Protein AF-I0R6U2-F1 (afdb_monomer_lite)

Radius of gyration: 49.06 Å; chains: 1; bounding box: 77×40×143 Å

Organism: NCBI:txid1095750

Foldseek 3Di:
DDPVVVVVVVVVVVVVVVLVVVLCVVVPLVPDDDDDDVVSVVVSVVVSVVQVVLLVLLVVVCVVVVDDDPCSHSVSLVVLVVQQDWDQDPVRFTDRPDARDPNVVSVVDHPVVSNVVSVVVSVVVVVVVVVVVVVVVVVVVVVVVVVVVVVVVVVVVVVVVVVVVVVVVVVVVVVVVVVVVVVVVVVVVDPDDPVVVVVVVVVVVVVPD

pLDDT: mean 81.97, std 9.24, range [42.28, 96.38]

Secondary structure (DSSP, 8-state):
--HHHHHHHHHHHHHHHHHHHHHHHHTTGGG---SSHHHHHHHHHHHHHHHHHHHHHHHHHHHHHTS--TT-SHHHHHHHHHTT-EEE-TTS-EEESS---HHHHTTT--HHHHHHHHHHHHHHHHHHHHHHHHHHHHHHHHHHHHHHHHHHHHHHHHHHHHHHHHHHHHHHHHHHHHHHHHHHHHHHH--S-HHHHHHHHHHHTTT--

Sequence (209 aa):
MTANEALNLYKSRDASEKLFRGDKSYLGDKNLRIYGDSAADSKIFIALIIWNQIYSYLKDEMRKLDKRTNFMTVQAALKELEKIEMVRLTDNKYRLDHAVTTTLKAFGIDASIIKHYAEEISIKLEEAKEMVRTRKNEFSDTIEQQIEKAQIKVVKSKAAYESSVSSLQVLLDKRDAVRKDEFWKEILKSEKTYEEILRYIKVDNLTEE

Structure (mmCIF, N/CA/C/O backbone):
data_AF-I0R6U2-F1
#
_entry.id   AF-I0R6U2-F1
#
loop_
_atom_site.group_PDB
_atom_site.id
_atom_site.type_symbol
_atom_site.label_atom_id
_atom_site.label_alt_id
_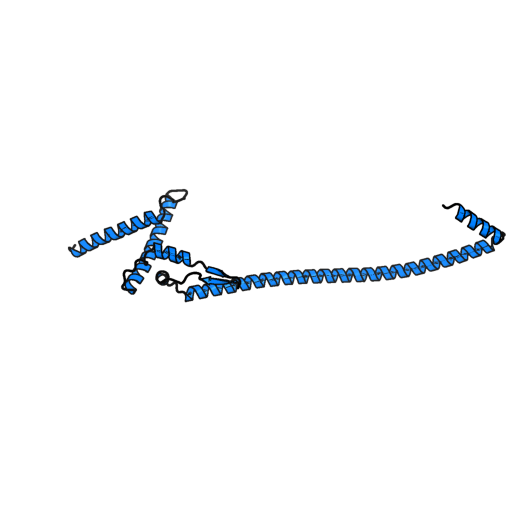atom_site.label_comp_id
_atom_site.label_asym_id
_atom_site.label_entity_id
_atom_site.label_seq_id
_atom_site.pdbx_PDB_ins_code
_atom_site.Cartn_x
_atom_site.Cartn_y
_atom_site.Cartn_z
_atom_site.occupancy
_atom_site.B_iso_or_equiv
_atom_site.auth_seq_id
_atom_site.auth_comp_id
_atom_site.auth_asym_id
_atom_site.auth_atom_id
_atom_site.pdbx_PDB_model_num
ATOM 1 N N . MET A 1 1 ? -32.815 -15.529 46.492 1.00 68.38 1 MET A N 1
ATOM 2 C CA . MET A 1 1 ? -32.394 -14.249 45.897 1.00 68.38 1 MET A CA 1
ATOM 3 C C . MET A 1 1 ? -32.270 -13.226 47.014 1.00 68.38 1 MET A C 1
ATOM 5 O O . MET A 1 1 ? -33.280 -12.870 47.613 1.00 68.38 1 MET A O 1
ATOM 9 N N . THR A 1 2 ? -31.050 -12.841 47.376 1.00 91.50 2 THR A N 1
ATOM 10 C CA . THR A 1 2 ? -30.798 -11.798 48.389 1.00 91.50 2 THR A CA 1
ATOM 11 C C . THR A 1 2 ? -31.037 -10.398 47.811 1.00 91.50 2 THR A C 1
ATOM 13 O O . THR A 1 2 ? -30.998 -10.197 46.597 1.00 91.50 2 THR A O 1
ATOM 16 N N . ALA A 1 3 ? -31.267 -9.396 48.667 1.00 90.94 3 ALA A N 1
ATOM 17 C CA . ALA A 1 3 ? -31.494 -8.012 48.230 1.00 90.94 3 ALA A CA 1
ATOM 18 C C . ALA A 1 3 ? -30.334 -7.459 47.372 1.00 90.94 3 ALA A C 1
ATOM 20 O O . ALA A 1 3 ? -30.560 -6.752 46.391 1.00 90.94 3 ALA A O 1
ATOM 21 N N . ASN A 1 4 ? -29.094 -7.849 47.689 1.00 89.06 4 ASN A N 1
ATOM 22 C CA . ASN A 1 4 ? -27.912 -7.496 46.899 1.00 89.06 4 ASN A CA 1
ATOM 23 C C . ASN A 1 4 ? -27.897 -8.171 45.520 1.00 89.06 4 ASN A C 1
ATOM 25 O O . ASN A 1 4 ? -27.544 -7.530 44.531 1.00 89.06 4 ASN A O 1
ATOM 29 N N . GLU A 1 5 ? -28.310 -9.438 45.428 1.00 89.50 5 GLU A N 1
ATOM 30 C CA . GLU A 1 5 ? -28.447 -10.137 44.144 1.00 89.50 5 GLU A CA 1
ATOM 31 C C . GLU A 1 5 ? -29.502 -9.465 43.265 1.00 89.50 5 GLU A C 1
ATOM 33 O O . GLU A 1 5 ? -29.245 -9.224 42.087 1.00 89.50 5 GLU A O 1
ATOM 38 N N . ALA A 1 6 ? -30.647 -9.081 43.838 1.00 90.44 6 ALA A N 1
ATOM 39 C CA . ALA A 1 6 ? -31.694 -8.364 43.115 1.00 90.44 6 ALA A CA 1
ATOM 40 C C . ALA A 1 6 ? -31.236 -6.996 42.602 1.00 90.44 6 ALA A C 1
ATOM 42 O O . ALA A 1 6 ? -31.482 -6.651 41.443 1.00 90.44 6 ALA A O 1
ATOM 43 N N . LEU A 1 7 ? -30.504 -6.248 43.427 1.00 88.19 7 LEU A N 1
ATOM 44 C CA . LEU A 1 7 ? -29.931 -4.965 43.033 1.00 88.19 7 LEU A CA 1
ATOM 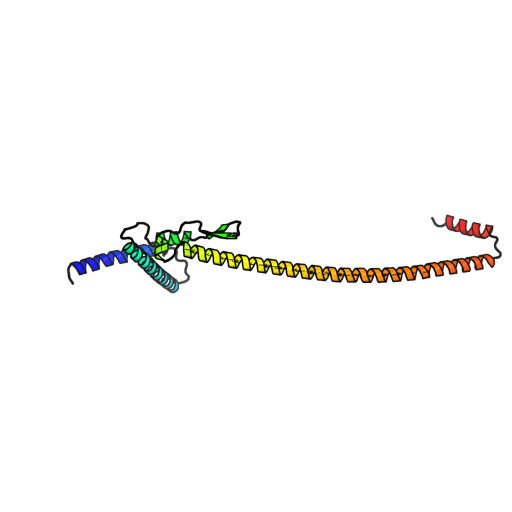45 C C . LEU A 1 7 ? -28.912 -5.119 41.893 1.00 88.19 7 LEU A C 1
ATOM 47 O O . LEU A 1 7 ? -28.903 -4.314 40.961 1.00 88.19 7 LEU A O 1
ATOM 51 N N . ASN A 1 8 ? -28.063 -6.147 41.946 1.00 87.00 8 ASN A N 1
ATOM 52 C CA . ASN A 1 8 ? -27.072 -6.410 40.902 1.00 87.00 8 ASN A CA 1
ATOM 53 C C . ASN A 1 8 ? -27.726 -6.825 39.578 1.00 87.00 8 ASN A C 1
ATOM 55 O O . ASN A 1 8 ? -27.305 -6.345 38.526 1.00 87.00 8 ASN A O 1
ATOM 59 N N . LEU A 1 9 ? -28.782 -7.641 39.629 1.00 85.75 9 LEU A N 1
ATOM 60 C CA . LEU A 1 9 ? -29.571 -8.035 38.456 1.00 85.75 9 LEU A CA 1
ATOM 61 C C . LEU A 1 9 ? -30.283 -6.833 37.816 1.00 85.75 9 LEU A C 1
ATOM 63 O O . LEU A 1 9 ? -30.346 -6.704 36.596 1.00 85.75 9 LEU A O 1
ATOM 67 N N . TYR A 1 10 ? -30.771 -5.902 38.635 1.00 86.12 10 TYR A N 1
ATOM 68 C CA . TYR A 1 10 ? -31.376 -4.674 38.127 1.00 86.12 10 TYR A CA 1
ATOM 69 C C . TYR A 1 10 ? -30.339 -3.742 37.478 1.00 86.12 10 TYR A C 1
ATOM 71 O O . TYR A 1 10 ? -30.571 -3.194 36.399 1.00 86.12 10 TYR A O 1
ATOM 79 N N . LYS A 1 11 ? -29.159 -3.598 38.097 1.00 84.31 11 LYS A N 1
ATOM 80 C CA . LYS A 1 11 ? -28.047 -2.803 37.548 1.00 84.31 11 LYS A CA 1
ATOM 81 C C . LYS A 1 11 ? -27.485 -3.392 36.252 1.00 84.31 11 LYS A C 1
ATOM 83 O O . LYS A 1 11 ? -27.091 -2.631 35.370 1.00 84.31 11 LYS A O 1
ATOM 88 N N . SER A 1 12 ? -27.442 -4.718 36.115 1.00 81.75 12 SER A N 1
ATOM 89 C CA . SER A 1 12 ? -26.963 -5.360 34.886 1.00 81.75 12 SER A CA 1
ATOM 90 C C . SER A 1 12 ? -27.916 -5.140 33.707 1.00 81.75 12 SER A C 1
ATOM 92 O O . SER A 1 12 ? -27.440 -4.957 32.587 1.00 81.75 12 SER A O 1
ATOM 94 N N . ARG A 1 13 ? -29.233 -5.059 33.953 1.00 86.06 13 ARG A N 1
ATOM 95 C CA . ARG A 1 13 ? -30.230 -4.709 32.927 1.00 86.06 13 ARG A CA 1
ATOM 96 C C . ARG A 1 13 ? -30.012 -3.309 32.347 1.00 86.06 13 ARG A C 1
ATOM 98 O O . ARG A 1 13 ? -30.048 -3.132 31.137 1.00 86.06 13 ARG A O 1
ATOM 105 N N . ASP A 1 14 ? -29.770 -2.314 33.197 1.00 81.25 14 ASP A N 1
ATOM 106 C CA . ASP A 1 14 ? -29.483 -0.944 32.740 1.00 81.25 14 ASP A CA 1
ATOM 107 C C . ASP A 1 14 ? -28.189 -0.884 31.906 1.00 81.25 14 ASP A C 1
ATOM 109 O O . ASP A 1 14 ? -28.112 -0.178 30.900 1.00 81.25 14 ASP A O 1
ATOM 113 N N . ALA A 1 15 ? -27.178 -1.678 32.275 1.00 76.31 15 ALA A N 1
ATOM 114 C CA . ALA A 1 15 ? -25.935 -1.769 31.516 1.00 76.31 15 ALA A CA 1
ATOM 115 C C . ALA A 1 15 ? -26.138 -2.379 30.117 1.00 76.31 15 ALA A C 1
ATOM 117 O O . ALA A 1 15 ? -25.585 -1.850 29.150 1.00 76.31 15 ALA A O 1
ATOM 118 N N . SER A 1 16 ? -26.934 -3.448 29.992 1.00 76.62 16 SER A N 1
ATOM 119 C CA . SER A 1 16 ? -27.236 -4.042 28.685 1.00 76.62 16 SER A CA 1
ATOM 120 C C . SER A 1 16 ? -28.090 -3.110 27.825 1.00 76.62 16 SER A C 1
ATOM 122 O O . SER A 1 16 ? -27.789 -2.929 26.648 1.00 76.62 16 SER A O 1
ATOM 124 N N . GLU A 1 17 ? -29.089 -2.433 28.397 1.00 81.06 17 GLU A N 1
ATOM 125 C CA . GLU A 1 17 ? -29.922 -1.482 27.652 1.00 81.06 17 GLU A CA 1
ATOM 126 C C . GLU A 1 17 ? -29.106 -0.294 27.113 1.00 81.06 17 GLU A C 1
ATOM 128 O O . GLU A 1 17 ? -29.281 0.117 25.962 1.00 81.06 17 GLU A O 1
ATOM 133 N N . LYS A 1 18 ? -28.167 0.233 27.910 1.00 77.75 18 LYS A N 1
ATOM 134 C CA . LYS A 1 18 ? -27.232 1.279 27.465 1.00 77.75 18 LYS A CA 1
ATOM 135 C C . LYS A 1 18 ? -26.329 0.806 26.330 1.00 77.75 18 LYS A C 1
ATOM 137 O O . LYS A 1 18 ? -26.085 1.583 25.408 1.00 77.75 18 LYS A O 1
ATOM 142 N N . LEU A 1 19 ? -25.870 -0.445 26.382 1.00 74.31 19 LEU A N 1
ATOM 143 C CA . LEU A 1 19 ? -25.058 -1.051 25.329 1.00 74.31 19 LEU A CA 1
ATOM 144 C C . LEU A 1 19 ? -25.851 -1.149 24.018 1.00 74.31 19 LEU A C 1
ATOM 146 O O . LEU A 1 19 ? -25.451 -0.544 23.029 1.00 74.31 19 LEU A O 1
ATOM 150 N N . PHE A 1 20 ? -27.044 -1.753 24.041 1.00 75.88 20 PHE A N 1
ATOM 151 C CA . PHE A 1 20 ? -27.898 -1.876 22.851 1.00 75.88 20 PHE A CA 1
ATOM 152 C C . PHE A 1 20 ? -28.355 -0.526 22.283 1.00 75.88 20 PHE A C 1
ATOM 154 O O . PHE A 1 20 ? -28.486 -0.364 21.068 1.00 75.88 20 PHE A O 1
ATOM 161 N N . ARG A 1 21 ? -28.613 0.467 23.143 1.00 77.31 21 ARG A N 1
ATOM 162 C CA . ARG A 1 21 ? -28.946 1.832 22.705 1.00 77.31 21 ARG A CA 1
ATOM 163 C C . ARG A 1 21 ? -27.767 2.495 21.994 1.00 77.31 21 ARG A C 1
ATOM 165 O O . ARG A 1 21 ? -27.972 3.196 20.999 1.00 77.31 21 ARG A O 1
ATOM 172 N N . GLY A 1 22 ? -26.558 2.273 22.509 1.00 72.31 22 GLY A N 1
ATOM 173 C CA . GLY A 1 22 ? -25.324 2.676 21.854 1.00 72.31 22 GLY A CA 1
ATOM 174 C C . GLY A 1 22 ? -25.221 2.033 20.478 1.00 72.31 22 GLY A C 1
ATOM 175 O O . GLY A 1 22 ? -25.179 2.752 19.484 1.00 72.31 22 GLY A O 1
ATOM 176 N N . ASP A 1 23 ? -25.286 0.707 20.414 1.00 72.38 23 ASP A N 1
ATOM 177 C CA . ASP A 1 23 ? -25.099 -0.053 19.175 1.00 72.38 23 ASP A CA 1
ATOM 178 C C . ASP A 1 23 ? -26.060 0.393 18.071 1.00 72.38 23 ASP A C 1
ATOM 180 O O . ASP A 1 23 ? -25.613 0.694 16.969 1.00 72.38 23 ASP A O 1
ATOM 184 N N . LYS A 1 24 ? -27.352 0.580 18.373 1.00 74.06 24 LYS A N 1
ATOM 185 C CA . LYS A 1 24 ? -28.332 1.104 17.398 1.00 74.06 24 LYS A CA 1
ATOM 186 C C . LYS A 1 24 ? -27.948 2.468 16.823 1.00 74.06 24 LYS A C 1
ATOM 188 O O . LYS A 1 24 ? -28.189 2.744 15.648 1.00 74.06 24 LYS A O 1
ATOM 193 N N . SER A 1 25 ? -27.380 3.334 17.658 1.00 72.31 25 SER A N 1
ATOM 194 C CA . SER A 1 25 ? -26.974 4.679 17.248 1.00 72.31 25 SER A CA 1
ATOM 195 C C . SER A 1 25 ? -25.667 4.652 16.448 1.00 72.31 25 SER A C 1
ATOM 197 O O . SER A 1 25 ? -25.545 5.395 15.477 1.00 72.31 25 SER A O 1
ATOM 199 N N . TYR A 1 26 ? -24.711 3.794 16.823 1.00 69.44 26 TYR A N 1
ATOM 200 C CA . TYR A 1 26 ? -23.374 3.754 16.217 1.00 69.44 26 TYR A CA 1
ATOM 201 C C . TYR A 1 26 ? -23.273 2.875 14.974 1.00 69.44 26 TYR A C 1
ATOM 203 O O . TYR A 1 26 ? -22.533 3.236 14.064 1.00 69.44 26 TYR A O 1
ATOM 211 N N . LEU A 1 27 ? -24.035 1.778 14.878 1.00 69.50 27 LEU A N 1
ATOM 212 C CA . LEU A 1 27 ? -24.090 0.974 13.650 1.00 69.50 27 LEU A CA 1
ATOM 213 C C . LEU A 1 27 ? -24.675 1.749 12.466 1.00 69.50 27 LEU A C 1
ATOM 215 O O . LEU A 1 27 ? -24.540 1.313 11.325 1.00 69.50 27 LEU A O 1
ATOM 219 N N . GLY A 1 28 ? -25.363 2.864 12.733 1.00 69.19 28 GLY A N 1
ATOM 220 C CA . GLY A 1 28 ? -26.126 3.565 11.715 1.00 69.19 28 GLY A CA 1
ATOM 221 C C . GLY A 1 28 ? -27.200 2.649 11.143 1.00 69.19 28 GLY A C 1
ATOM 222 O O . GLY A 1 28 ? -27.327 2.558 9.929 1.00 69.19 28 GLY A O 1
ATOM 223 N N . ASP A 1 29 ? -27.960 1.976 12.011 1.00 66.75 29 ASP A N 1
ATOM 224 C CA . ASP A 1 29 ? -28.997 1.001 11.638 1.00 66.75 29 ASP A CA 1
ATOM 225 C C . ASP A 1 29 ? -29.999 1.593 10.621 1.00 66.75 29 ASP A C 1
ATOM 227 O O . ASP A 1 29 ? -30.415 0.959 9.659 1.00 66.75 29 ASP A O 1
ATOM 231 N N . LYS A 1 30 ? -30.272 2.900 10.744 1.00 67.44 30 LYS A N 1
ATOM 232 C CA . LYS A 1 30 ? -31.109 3.678 9.810 1.00 67.44 30 LYS A CA 1
ATOM 233 C C . LYS A 1 30 ? -30.499 3.886 8.414 1.00 67.44 30 LYS A C 1
ATOM 235 O O . LYS A 1 30 ? -31.220 4.222 7.484 1.00 67.44 30 LYS A O 1
ATOM 240 N N . ASN A 1 31 ? -29.187 3.720 8.277 1.00 67.88 31 ASN A N 1
ATOM 241 C CA . ASN A 1 31 ? -28.404 3.922 7.055 1.00 67.88 31 ASN A CA 1
ATOM 242 C C . ASN A 1 31 ? -27.828 2.598 6.515 1.00 67.88 31 ASN A C 1
ATOM 244 O O . ASN A 1 31 ? -26.898 2.609 5.702 1.00 67.88 31 ASN A O 1
ATOM 248 N N . LEU A 1 32 ? -28.350 1.454 6.968 1.00 73.06 32 LEU A N 1
ATOM 249 C CA . LEU A 1 32 ? -27.875 0.135 6.574 1.00 73.06 32 LEU A CA 1
ATOM 250 C C . LEU A 1 32 ? -28.209 -0.140 5.097 1.00 73.06 32 LEU A C 1
ATOM 252 O O . LEU A 1 32 ? -29.347 -0.410 4.729 1.00 73.06 32 LEU A O 1
ATOM 256 N N . ARG A 1 33 ? -27.206 -0.054 4.219 1.00 77.94 33 ARG A N 1
ATOM 257 C CA . ARG A 1 33 ? -27.361 -0.333 2.780 1.00 77.94 33 ARG A CA 1
ATOM 258 C C . ARG A 1 33 ? -27.063 -1.797 2.486 1.00 77.94 33 ARG A C 1
ATOM 260 O O . ARG A 1 33 ? -25.911 -2.144 2.232 1.00 77.94 33 ARG A O 1
ATOM 267 N N . ILE A 1 34 ? -28.078 -2.654 2.567 1.00 80.81 34 ILE A N 1
ATOM 268 C CA . ILE A 1 34 ? -27.949 -4.096 2.314 1.00 80.81 34 ILE A CA 1
ATOM 269 C C . ILE A 1 34 ? -29.177 -4.592 1.547 1.00 80.81 34 ILE A C 1
ATOM 271 O O . ILE A 1 34 ? -30.301 -4.190 1.832 1.00 80.81 34 ILE A O 1
ATOM 275 N N . TYR A 1 35 ? -28.951 -5.474 0.573 1.00 77.81 35 TYR A N 1
ATOM 276 C CA . TYR A 1 35 ? -30.004 -6.157 -0.177 1.00 77.81 35 TYR A CA 1
ATOM 277 C C . TYR A 1 35 ? -30.497 -7.380 0.628 1.00 77.81 35 TYR A C 1
ATOM 279 O O . TYR A 1 35 ? -30.059 -8.502 0.390 1.00 77.81 35 TYR A O 1
ATOM 287 N N . GLY A 1 36 ? -31.368 -7.158 1.620 1.00 85.94 36 GLY A N 1
ATOM 288 C CA . GLY A 1 36 ? -32.135 -8.216 2.300 1.00 85.94 36 GLY A CA 1
ATOM 289 C C . GLY A 1 36 ? -31.981 -8.297 3.825 1.00 85.94 36 GLY A C 1
ATOM 290 O O . GLY A 1 36 ? -30.903 -8.063 4.374 1.00 85.94 36 GLY A O 1
ATOM 291 N N . ASP A 1 37 ? -33.068 -8.701 4.490 1.00 86.81 37 ASP A N 1
ATOM 292 C CA . ASP A 1 37 ? -33.191 -8.730 5.958 1.00 86.81 37 ASP A CA 1
ATOM 293 C C . ASP A 1 37 ? -32.211 -9.712 6.615 1.00 86.81 37 ASP A C 1
ATOM 295 O O . ASP A 1 37 ? -31.519 -9.367 7.566 1.00 86.81 37 ASP A O 1
ATOM 299 N N . SER A 1 38 ? -32.043 -10.912 6.050 1.00 87.31 38 SER A N 1
ATOM 300 C CA . SER A 1 38 ? -31.108 -11.913 6.594 1.00 87.31 38 SER A CA 1
ATOM 301 C C . SER A 1 38 ? -29.646 -11.434 6.591 1.00 87.31 38 SER A C 1
ATOM 303 O O . SER A 1 38 ? -28.874 -11.722 7.513 1.00 87.31 38 SER A O 1
ATOM 305 N N . ALA A 1 39 ? -29.256 -10.667 5.570 1.00 86.44 39 ALA A N 1
ATOM 306 C CA . ALA A 1 39 ? -27.921 -10.088 5.483 1.00 86.44 39 ALA A CA 1
ATOM 307 C C . ALA A 1 39 ? -27.754 -8.899 6.448 1.00 86.44 39 ALA A C 1
ATOM 309 O O . ALA A 1 39 ? -26.667 -8.708 7.000 1.00 86.44 39 ALA A O 1
ATOM 310 N N . ALA A 1 40 ? -28.825 -8.137 6.694 1.00 84.31 40 ALA A N 1
ATOM 311 C CA . ALA A 1 40 ? -28.855 -7.104 7.723 1.00 84.31 40 ALA A CA 1
ATOM 312 C C . ALA A 1 40 ? -28.670 -7.693 9.125 1.00 84.31 40 ALA A C 1
ATOM 314 O O . ALA A 1 40 ? -27.743 -7.283 9.828 1.00 84.31 40 ALA A O 1
ATOM 315 N N . ASP A 1 41 ? -29.452 -8.713 9.479 1.00 84.88 41 ASP A N 1
ATOM 316 C CA . ASP A 1 41 ? -29.362 -9.399 10.771 1.00 84.88 41 ASP A CA 1
ATOM 317 C C . ASP A 1 41 ? -27.961 -9.963 11.015 1.00 84.88 41 ASP A C 1
ATOM 319 O O . ASP A 1 41 ? -27.370 -9.759 12.077 1.00 84.88 41 ASP A O 1
ATOM 323 N N . SER A 1 42 ? -27.383 -10.607 9.997 1.00 86.75 42 SER A N 1
ATOM 324 C CA . SER A 1 42 ? -26.026 -11.154 10.073 1.00 86.75 42 SER A CA 1
ATOM 325 C C . SER A 1 42 ? -24.987 -10.061 10.331 1.00 86.75 42 SER A C 1
ATOM 327 O O . SER A 1 42 ? -24.098 -10.224 11.169 1.00 86.75 42 SER A O 1
ATOM 329 N N . LYS A 1 43 ? -25.097 -8.918 9.643 1.00 83.75 43 LYS A N 1
ATOM 330 C CA . LYS A 1 43 ? -24.158 -7.804 9.817 1.00 83.75 43 LYS A CA 1
ATOM 331 C C . LYS A 1 43 ? -24.294 -7.157 11.194 1.00 83.75 43 LYS A C 1
ATOM 333 O O . LYS A 1 43 ? -23.274 -6.853 11.813 1.00 83.75 43 LYS A O 1
ATOM 338 N N . ILE A 1 44 ? -25.524 -6.979 11.678 1.00 83.19 44 ILE A N 1
ATOM 339 C CA . ILE A 1 44 ? -25.797 -6.470 13.027 1.00 83.19 44 ILE A CA 1
ATOM 340 C C . ILE A 1 44 ? -25.199 -7.417 14.066 1.00 83.19 44 ILE A C 1
ATOM 342 O O . ILE A 1 44 ? -24.486 -6.968 14.961 1.00 83.19 44 ILE A O 1
ATOM 346 N N . PHE A 1 45 ? -25.416 -8.724 13.912 1.00 84.00 45 PHE A N 1
ATOM 347 C CA . PHE A 1 45 ? -24.896 -9.736 14.825 1.00 84.00 45 PHE A CA 1
ATOM 348 C C . PHE A 1 45 ? -23.363 -9.726 14.899 1.00 84.00 45 PHE A C 1
ATOM 350 O O . PHE A 1 45 ? -22.795 -9.667 15.991 1.00 84.00 45 PHE A O 1
ATOM 357 N N . ILE A 1 46 ? -22.684 -9.704 13.747 1.00 84.81 46 ILE A N 1
ATOM 358 C CA . ILE A 1 46 ? -21.216 -9.629 13.684 1.00 84.81 46 ILE A CA 1
ATOM 359 C C . ILE A 1 46 ? -20.708 -8.344 14.345 1.00 84.81 46 ILE A C 1
ATOM 361 O O . ILE A 1 46 ? -19.773 -8.382 15.147 1.00 84.81 46 ILE A O 1
ATOM 365 N N . ALA A 1 47 ? -21.329 -7.204 14.043 1.00 83.31 47 ALA A N 1
ATOM 366 C CA . ALA A 1 47 ? -20.913 -5.929 14.609 1.00 83.31 47 ALA A CA 1
ATOM 367 C C . ALA A 1 47 ? -21.094 -5.892 16.137 1.00 83.31 47 ALA A C 1
ATOM 369 O O . ALA A 1 47 ? -20.213 -5.396 16.839 1.00 83.31 47 ALA A O 1
ATOM 370 N N . LEU A 1 48 ? -22.172 -6.487 16.660 1.00 83.25 48 LEU A N 1
ATOM 371 C CA . LEU A 1 48 ? -22.425 -6.591 18.099 1.00 83.25 48 LEU A CA 1
ATOM 372 C C . LEU A 1 48 ? -21.360 -7.443 18.808 1.00 83.25 48 LEU A C 1
ATOM 374 O O . LEU A 1 48 ? -20.933 -7.109 19.915 1.00 83.25 48 LEU A O 1
ATOM 378 N N . ILE A 1 49 ? -20.897 -8.528 18.178 1.00 86.38 49 ILE A N 1
ATOM 379 C CA . ILE A 1 49 ? -19.806 -9.361 18.711 1.00 86.38 49 ILE A CA 1
ATOM 380 C C . ILE A 1 49 ? -18.516 -8.544 18.804 1.00 86.38 49 ILE A C 1
ATOM 382 O O . ILE A 1 49 ? -17.902 -8.486 19.871 1.00 86.38 49 ILE A O 1
ATOM 386 N N . ILE A 1 50 ? -18.134 -7.876 17.712 1.00 85.50 50 ILE A N 1
ATOM 387 C CA . ILE A 1 50 ? -16.916 -7.055 17.654 1.00 85.50 50 ILE A CA 1
ATOM 388 C C . ILE A 1 50 ? -16.978 -5.938 18.704 1.00 85.50 50 ILE A C 1
ATOM 390 O O . ILE A 1 50 ? -16.012 -5.713 19.434 1.00 85.50 50 ILE A O 1
ATOM 394 N N . TRP A 1 51 ? -18.125 -5.271 18.836 1.00 84.94 51 TRP A N 1
ATOM 395 C CA . TRP A 1 51 ? -18.308 -4.188 19.800 1.00 84.94 51 TRP A CA 1
ATOM 396 C C . TRP A 1 51 ? -18.187 -4.668 21.248 1.00 84.94 51 TRP A C 1
ATOM 398 O O . TRP A 1 51 ? -17.499 -4.040 22.056 1.00 84.94 51 TRP A O 1
ATOM 408 N N . ASN A 1 52 ? -18.798 -5.813 21.574 1.00 85.00 52 ASN A N 1
ATOM 409 C CA . ASN A 1 52 ? -18.675 -6.434 22.895 1.00 85.00 52 ASN A CA 1
ATOM 410 C C . ASN A 1 52 ? -17.234 -6.855 23.202 1.00 85.00 52 ASN A C 1
ATOM 412 O O . ASN A 1 52 ? -16.762 -6.684 24.331 1.00 85.00 52 ASN A O 1
ATOM 416 N N . GLN A 1 53 ? -16.519 -7.373 22.206 1.00 88.38 53 GLN A N 1
ATOM 417 C CA . GLN A 1 53 ? -15.116 -7.737 22.352 1.00 88.38 53 GLN A CA 1
ATOM 418 C C . GLN A 1 53 ? -14.248 -6.501 22.633 1.00 88.38 53 GLN A C 1
ATOM 420 O O . GLN A 1 53 ? -13.497 -6.489 23.610 1.00 88.38 53 GLN A O 1
ATOM 425 N N . ILE A 1 54 ? -14.416 -5.426 21.854 1.00 86.88 54 ILE A N 1
ATOM 426 C CA . ILE A 1 54 ? -13.713 -4.154 22.072 1.00 86.88 54 ILE A CA 1
ATOM 427 C C . ILE A 1 54 ? -14.037 -3.582 23.457 1.00 86.88 54 ILE A C 1
ATOM 429 O O . ILE A 1 54 ? -13.132 -3.204 24.199 1.00 86.88 54 ILE A O 1
ATOM 433 N N . TYR A 1 55 ? -15.316 -3.557 23.840 1.00 85.06 55 TYR A N 1
ATOM 434 C CA . TYR A 1 55 ? -15.742 -3.097 25.162 1.00 85.06 55 TYR A CA 1
ATOM 435 C C . TYR A 1 55 ? -15.072 -3.886 26.295 1.00 85.06 55 TYR A C 1
ATOM 437 O O . TYR A 1 55 ? -14.699 -3.298 27.311 1.00 85.06 55 TYR A O 1
ATOM 445 N N . SER A 1 56 ? -14.894 -5.196 26.121 1.00 86.75 56 SER A N 1
ATOM 446 C CA . SER A 1 56 ? -14.275 -6.060 27.130 1.00 86.75 56 SER A CA 1
ATOM 447 C C . SER A 1 56 ? -12.794 -5.726 27.318 1.00 86.75 56 SER A C 1
ATOM 449 O O . SER A 1 56 ? -12.382 -5.468 28.449 1.00 86.75 56 SER A O 1
ATOM 451 N N . TYR A 1 57 ? -12.029 -5.593 26.226 1.00 88.62 57 TYR A N 1
ATOM 452 C CA . TYR A 1 57 ? -10.623 -5.164 26.284 1.00 88.62 57 TYR A CA 1
ATOM 453 C C . TYR A 1 57 ? -10.457 -3.794 26.944 1.00 88.62 57 TYR A C 1
ATOM 455 O O . TYR A 1 57 ? -9.628 -3.615 27.837 1.00 88.62 57 TYR A O 1
ATOM 463 N N . LEU A 1 58 ? -11.295 -2.831 26.552 1.00 86.62 58 LEU A N 1
ATOM 464 C CA . LEU A 1 58 ? -11.282 -1.492 27.133 1.00 86.62 58 LEU A CA 1
ATOM 465 C C . LEU A 1 58 ? -11.581 -1.533 28.634 1.00 86.62 58 LEU A C 1
ATOM 467 O O . LEU A 1 58 ? -10.890 -0.888 29.419 1.00 86.62 58 LEU A O 1
ATOM 471 N N . LYS A 1 59 ? -12.579 -2.314 29.055 1.00 84.50 59 LYS A N 1
ATOM 472 C CA . LYS A 1 59 ? -12.959 -2.447 30.466 1.00 84.50 59 LYS A CA 1
ATOM 473 C C . LYS A 1 59 ? -11.872 -3.117 31.302 1.00 84.50 59 LYS A C 1
ATOM 475 O O . LYS A 1 59 ? -11.684 -2.730 32.457 1.00 84.50 59 LYS A O 1
ATOM 480 N N . ASP A 1 60 ? -11.163 -4.087 30.741 1.00 86.88 60 ASP A N 1
ATOM 481 C CA . ASP A 1 60 ? -10.045 -4.739 31.417 1.00 86.88 60 ASP A CA 1
ATOM 482 C C . ASP A 1 60 ? -8.861 -3.786 31.600 1.00 86.88 60 ASP A C 1
ATOM 484 O O . ASP A 1 60 ? -8.298 -3.728 32.694 1.00 86.88 60 ASP A O 1
ATOM 488 N N . GLU A 1 61 ? -8.552 -2.940 30.616 1.00 85.31 61 GLU A N 1
ATOM 489 C CA . GLU A 1 61 ? -7.579 -1.859 30.817 1.00 85.31 61 GLU A CA 1
ATOM 490 C C . GLU A 1 61 ? -8.058 -0.791 31.805 1.00 85.31 61 GLU A C 1
ATOM 492 O O . GLU A 1 61 ? -7.274 -0.330 32.635 1.00 85.31 61 GLU A O 1
ATOM 497 N N . MET A 1 62 ? -9.343 -0.415 31.793 1.00 85.00 62 MET A N 1
ATOM 498 C CA . MET A 1 62 ? -9.879 0.519 32.798 1.00 85.00 62 MET A CA 1
ATOM 499 C C . MET A 1 62 ? -9.690 -0.009 34.221 1.00 85.00 62 MET A C 1
ATOM 501 O O . MET A 1 62 ? -9.406 0.773 35.128 1.00 85.00 62 MET A O 1
ATOM 505 N N . ARG A 1 63 ? -9.844 -1.325 34.421 1.00 84.19 63 ARG A N 1
ATOM 506 C CA . ARG A 1 63 ? -9.600 -1.976 35.715 1.00 84.19 63 ARG A CA 1
ATOM 507 C C . ARG A 1 63 ? -8.127 -1.899 36.115 1.00 84.19 63 ARG A C 1
ATOM 509 O O . ARG A 1 63 ? -7.853 -1.651 37.281 1.00 84.19 63 ARG A O 1
ATOM 516 N N . LYS A 1 64 ? -7.193 -2.064 35.170 1.00 85.81 64 LYS A N 1
ATOM 517 C CA . LYS A 1 64 ? -5.745 -1.945 35.432 1.00 85.81 64 LYS A CA 1
ATOM 518 C C . LYS A 1 64 ? -5.316 -0.516 35.767 1.00 85.81 64 LYS A C 1
ATOM 520 O O . LYS A 1 64 ? -4.426 -0.323 36.586 1.00 85.81 64 LYS A O 1
ATOM 525 N N . LEU A 1 65 ? -5.935 0.479 35.133 1.00 81.06 65 LEU A N 1
ATOM 526 C CA . LEU A 1 65 ? -5.605 1.896 35.325 1.00 81.06 65 LEU A CA 1
ATOM 527 C C . LEU A 1 65 ? -6.215 2.508 36.600 1.00 81.06 65 LEU A C 1
ATOM 529 O O . LEU A 1 65 ? -5.867 3.641 36.934 1.00 81.06 65 LEU A O 1
ATOM 533 N N . ASP A 1 66 ? -7.139 1.800 37.262 1.00 76.38 66 ASP A N 1
ATOM 534 C CA . ASP A 1 66 ? -7.900 2.215 38.459 1.00 76.38 66 ASP A CA 1
ATOM 535 C C . ASP A 1 66 ? -8.524 3.626 38.362 1.00 76.38 66 ASP A C 1
ATOM 537 O O . ASP A 1 66 ? -8.742 4.339 39.342 1.00 76.38 66 ASP A O 1
ATOM 541 N N . LYS A 1 67 ? -8.805 4.076 37.133 1.00 77.00 67 LYS A N 1
ATOM 542 C CA . LYS A 1 67 ? -9.359 5.401 36.836 1.00 77.00 67 LYS A CA 1
ATOM 543 C C . LYS A 1 67 ? -10.480 5.283 35.820 1.00 77.00 67 LYS A C 1
ATOM 545 O O . LYS A 1 67 ? -10.333 4.668 34.765 1.00 77.00 67 LYS A O 1
ATOM 550 N N . ARG A 1 68 ? -11.600 5.957 36.097 1.00 66.62 68 ARG A N 1
ATOM 551 C CA . ARG A 1 68 ? -12.640 6.188 35.088 1.00 66.62 68 ARG A CA 1
ATOM 552 C C . ARG A 1 68 ? -12.187 7.294 34.148 1.00 66.62 68 ARG A C 1
ATOM 554 O O . ARG A 1 68 ? -12.353 8.475 34.432 1.00 66.62 68 ARG A O 1
ATOM 561 N N . THR A 1 69 ? -11.590 6.896 33.037 1.00 73.00 69 THR A N 1
ATOM 562 C CA . THR A 1 69 ? -11.175 7.798 31.968 1.00 73.00 69 THR A CA 1
ATOM 563 C C . THR A 1 69 ? -12.291 7.948 30.933 1.00 73.00 69 THR A C 1
ATOM 565 O O . THR A 1 69 ? -12.846 6.966 30.446 1.00 73.00 69 THR A O 1
ATOM 568 N N . ASN A 1 70 ? -12.619 9.190 30.562 1.00 73.75 70 ASN A N 1
ATOM 569 C CA . ASN A 1 70 ? -13.694 9.487 29.598 1.00 73.75 70 ASN A CA 1
ATOM 570 C C . ASN A 1 70 ? -13.365 9.045 28.159 1.00 73.75 70 ASN A C 1
ATOM 572 O O . ASN A 1 70 ? -14.251 8.965 27.314 1.00 73.75 70 ASN A O 1
ATOM 576 N N . PHE A 1 71 ? -12.094 8.759 27.877 1.00 71.81 71 PHE A N 1
ATOM 577 C CA . PHE A 1 71 ? -11.601 8.351 26.561 1.00 71.81 71 PHE A CA 1
ATOM 578 C C . PHE A 1 71 ? -11.582 6.829 26.352 1.00 71.81 71 PHE A C 1
ATOM 580 O O . PHE A 1 71 ? -11.341 6.385 25.235 1.00 71.81 71 PHE A O 1
ATOM 587 N N . MET A 1 72 ? -11.874 6.018 27.376 1.00 79.94 72 MET A N 1
ATOM 588 C CA . MET A 1 72 ? -11.889 4.553 27.261 1.00 79.94 72 MET A CA 1
ATOM 589 C C . MET A 1 72 ? -13.280 4.039 26.858 1.00 79.94 72 MET A C 1
ATOM 591 O O . MET A 1 72 ? -13.902 3.216 27.527 1.00 79.94 72 MET A O 1
ATOM 595 N N . THR A 1 73 ? -13.802 4.597 25.765 1.00 82.94 73 THR A N 1
ATOM 596 C CA . THR A 1 73 ? -15.083 4.205 25.162 1.00 82.94 73 THR A CA 1
ATOM 597 C C . THR A 1 73 ? -14.840 3.562 23.803 1.00 82.94 73 THR A C 1
ATOM 599 O O . THR A 1 73 ? -13.855 3.870 23.136 1.00 82.94 73 THR A O 1
ATOM 602 N N . VAL A 1 74 ? -15.751 2.689 23.363 1.00 82.12 74 VAL A N 1
ATOM 603 C CA . VAL A 1 74 ? -15.609 1.976 22.081 1.00 82.12 74 VAL A CA 1
ATOM 604 C C . VAL A 1 74 ? -15.499 2.951 20.904 1.00 82.12 74 VAL A C 1
ATOM 606 O O . VAL A 1 74 ? -14.649 2.780 20.042 1.00 82.12 74 VAL A O 1
ATOM 609 N N . GLN A 1 75 ? -16.273 4.038 20.900 1.00 80.69 75 GLN A N 1
ATOM 610 C CA . GLN A 1 75 ? -16.163 5.064 19.855 1.00 80.69 75 GLN A CA 1
ATOM 611 C C . GLN A 1 75 ? -14.826 5.789 19.857 1.00 80.69 75 GLN A C 1
ATOM 613 O O . GLN A 1 75 ? -14.289 6.073 18.793 1.00 80.69 75 GLN A O 1
ATOM 618 N N . ALA A 1 76 ? -14.317 6.145 21.039 1.00 83.12 76 ALA A N 1
ATOM 619 C CA . ALA A 1 76 ? -13.017 6.785 21.131 1.00 83.12 76 ALA A CA 1
ATOM 620 C C . ALA A 1 76 ? -11.939 5.830 20.613 1.00 83.12 76 ALA A C 1
ATOM 622 O O . ALA A 1 76 ? -11.116 6.247 19.814 1.00 83.12 76 ALA A O 1
ATOM 623 N N . ALA A 1 77 ? -12.009 4.543 20.963 1.00 85.12 77 ALA A N 1
ATOM 624 C CA . ALA A 1 77 ? -11.116 3.526 20.421 1.00 85.12 77 ALA A CA 1
ATOM 625 C C . ALA A 1 77 ? -11.182 3.428 18.890 1.00 85.12 77 ALA A C 1
ATOM 627 O O . ALA A 1 77 ? -10.136 3.409 18.253 1.00 85.12 77 ALA A O 1
ATOM 628 N N . LEU A 1 78 ? -12.380 3.429 18.296 1.00 84.19 78 LEU A N 1
ATOM 629 C CA . LEU A 1 78 ? -12.544 3.407 16.837 1.00 84.19 78 LEU A CA 1
ATOM 630 C C . LEU A 1 78 ? -11.955 4.657 16.169 1.00 84.19 78 LEU A C 1
ATOM 632 O O . LEU A 1 78 ? -11.211 4.534 15.204 1.00 84.19 78 LEU A O 1
ATOM 636 N N . LYS A 1 79 ? -12.198 5.847 16.727 1.00 83.44 79 LYS A N 1
ATOM 637 C CA . LYS A 1 79 ? -11.584 7.093 16.236 1.00 83.44 79 LYS A CA 1
ATOM 638 C C . LYS A 1 79 ? -10.063 7.100 16.384 1.00 83.44 79 LYS A C 1
ATOM 640 O O . LYS A 1 79 ? -9.373 7.700 15.574 1.00 83.44 79 LYS A O 1
ATOM 645 N N . GLU A 1 80 ? -9.528 6.482 17.433 1.00 83.69 80 GLU A N 1
ATOM 646 C CA . GLU A 1 80 ? -8.080 6.332 17.613 1.00 83.69 80 GLU A CA 1
ATOM 647 C C . GLU A 1 80 ? -7.486 5.301 16.644 1.00 83.69 80 GLU A C 1
ATOM 649 O O . GLU A 1 80 ? -6.373 5.495 16.170 1.00 83.69 80 GLU A O 1
ATOM 654 N N . LEU A 1 81 ? -8.229 4.245 16.300 1.00 82.62 81 LEU A N 1
ATOM 655 C CA . LEU A 1 81 ? -7.868 3.294 15.243 1.00 82.62 81 LEU A CA 1
ATOM 656 C C . LEU A 1 81 ? -7.815 3.972 13.869 1.00 82.62 81 LEU A C 1
ATOM 658 O O . LEU A 1 81 ? -6.871 3.737 13.120 1.00 82.62 81 LEU A O 1
ATOM 662 N N . GLU A 1 82 ? -8.770 4.853 13.563 1.00 81.25 82 GLU A N 1
ATOM 663 C CA . GLU A 1 82 ? -8.758 5.666 12.336 1.00 81.25 82 GLU A CA 1
ATOM 664 C C . GLU A 1 82 ? -7.519 6.576 12.252 1.00 81.25 82 GLU A C 1
ATOM 666 O O . GLU A 1 82 ? -7.022 6.836 11.166 1.00 81.25 82 GLU A O 1
ATOM 671 N N . LYS A 1 83 ? -6.944 7.002 13.384 1.00 80.62 83 LYS A N 1
ATOM 672 C CA . LYS A 1 83 ? -5.710 7.812 13.410 1.00 80.62 83 LYS A CA 1
ATOM 673 C C . LYS A 1 83 ? -4.425 7.027 13.139 1.00 80.62 83 LYS A C 1
ATOM 675 O O . LYS A 1 83 ? -3.367 7.647 13.063 1.00 80.62 83 LYS A O 1
ATOM 680 N N . ILE A 1 84 ? -4.478 5.698 13.009 1.00 74.88 84 ILE A N 1
ATOM 681 C CA . ILE A 1 84 ? -3.297 4.865 12.689 1.00 74.88 84 ILE A CA 1
ATOM 682 C C . ILE A 1 84 ? -2.899 5.003 11.202 1.00 74.88 84 ILE A C 1
ATOM 684 O O . ILE A 1 84 ? -2.024 4.297 10.704 1.00 74.88 84 ILE A O 1
ATOM 688 N N . GLU A 1 85 ? -3.493 5.945 10.473 1.00 74.81 85 GLU A N 1
ATOM 689 C CA . GLU A 1 85 ? -3.019 6.342 9.153 1.00 74.81 85 GLU A CA 1
ATOM 690 C C . GLU A 1 85 ? -1.514 6.670 9.174 1.00 74.81 85 GLU A C 1
ATOM 692 O O . GLU A 1 85 ? -1.002 7.410 10.020 1.00 74.81 85 GLU A O 1
ATOM 697 N N . MET A 1 86 ? -0.787 6.054 8.239 1.00 77.06 86 MET A N 1
ATOM 698 C CA . MET A 1 86 ? 0.639 6.280 8.045 1.00 77.06 86 MET A CA 1
ATOM 699 C C . MET A 1 86 ? 0.854 7.083 6.775 1.00 77.06 86 MET A C 1
ATOM 701 O O . MET A 1 86 ? 0.430 6.665 5.693 1.00 77.06 86 MET A O 1
ATOM 705 N N . VAL A 1 87 ? 1.578 8.191 6.888 1.00 81.38 87 VAL A N 1
ATOM 706 C CA . VAL A 1 87 ? 1.943 9.004 5.733 1.00 81.38 87 VAL A CA 1
ATOM 707 C C . VAL A 1 87 ? 3.309 8.594 5.216 1.00 81.38 87 VAL A C 1
ATOM 709 O O . VAL A 1 87 ? 4.261 8.341 5.961 1.00 81.38 87 VAL A O 1
ATOM 712 N N . ARG A 1 88 ? 3.389 8.524 3.887 1.00 81.69 88 ARG A N 1
ATOM 713 C CA . ARG A 1 88 ? 4.637 8.333 3.164 1.00 81.69 88 ARG A CA 1
ATOM 714 C C . ARG A 1 88 ? 5.232 9.694 2.834 1.00 81.69 88 ARG A C 1
ATOM 716 O O . ARG A 1 88 ? 4.632 10.471 2.095 1.00 81.69 88 ARG A O 1
ATOM 723 N N . LEU A 1 89 ? 6.422 9.955 3.356 1.00 79.88 89 LEU A N 1
ATOM 724 C CA . LEU A 1 89 ? 7.159 11.182 3.069 1.00 79.88 89 LEU A CA 1
ATOM 725 C C . LEU A 1 89 ? 8.050 11.028 1.825 1.00 79.88 89 LEU A C 1
ATOM 727 O O . LEU A 1 89 ? 8.115 9.973 1.187 1.00 79.88 89 LEU A O 1
ATOM 731 N N . THR A 1 90 ? 8.744 12.109 1.468 1.00 80.94 90 THR A N 1
ATOM 732 C CA . THR A 1 90 ? 9.661 12.184 0.317 1.00 80.94 90 THR A CA 1
ATOM 733 C C . THR A 1 90 ? 10.835 11.210 0.415 1.00 80.94 90 THR A C 1
ATOM 735 O O . THR A 1 90 ? 11.338 10.750 -0.608 1.00 80.94 90 THR A O 1
ATOM 738 N N . ASP A 1 91 ? 11.226 10.831 1.634 1.00 79.12 91 ASP A N 1
ATOM 739 C CA . ASP A 1 91 ? 12.220 9.790 1.920 1.00 79.12 91 ASP A CA 1
ATOM 740 C C . ASP A 1 91 ? 11.697 8.365 1.649 1.00 79.12 91 ASP A C 1
ATOM 742 O O . ASP A 1 91 ? 12.417 7.395 1.870 1.00 79.12 91 ASP A O 1
ATOM 746 N N . ASN A 1 92 ? 10.463 8.228 1.142 1.00 73.88 92 ASN A N 1
ATOM 747 C CA . ASN A 1 92 ? 9.754 6.978 0.880 1.00 73.88 92 ASN A CA 1
ATOM 748 C C . ASN A 1 92 ? 9.484 6.103 2.107 1.00 73.88 92 ASN A C 1
ATOM 750 O O . ASN A 1 92 ? 9.001 4.981 1.923 1.00 73.88 92 ASN A O 1
ATOM 754 N N . LYS A 1 93 ? 9.728 6.613 3.315 1.00 79.00 93 LYS A N 1
ATOM 755 C CA . LYS A 1 93 ? 9.490 5.894 4.566 1.00 79.00 93 LYS A CA 1
ATOM 756 C C . LYS A 1 93 ? 8.096 6.204 5.093 1.00 79.00 93 LYS A C 1
ATOM 758 O O . LYS A 1 93 ? 7.612 7.332 4.983 1.00 79.00 93 LYS A O 1
ATOM 763 N N . TYR A 1 94 ? 7.464 5.192 5.675 1.00 80.00 94 TYR A N 1
ATOM 764 C CA . TYR A 1 94 ? 6.187 5.348 6.365 1.00 80.00 94 TYR A CA 1
ATOM 765 C C . TYR A 1 94 ? 6.435 5.823 7.788 1.00 80.00 94 TYR A C 1
ATOM 767 O O . TYR A 1 94 ? 7.270 5.264 8.505 1.00 80.00 94 TYR A O 1
ATOM 775 N N . ARG A 1 95 ? 5.716 6.865 8.196 1.00 78.94 95 ARG A N 1
ATOM 776 C CA . ARG A 1 95 ? 5.742 7.375 9.567 1.00 78.94 95 ARG A CA 1
ATOM 777 C C . ARG A 1 95 ? 4.318 7.511 10.079 1.00 78.94 95 ARG A C 1
ATOM 779 O O . ARG A 1 95 ? 3.385 7.694 9.306 1.00 78.94 95 ARG A O 1
ATOM 786 N N . LEU A 1 96 ? 4.177 7.396 11.393 1.00 77.69 96 LEU A N 1
ATOM 787 C CA . LEU A 1 96 ? 2.918 7.678 12.064 1.00 77.69 96 LEU A CA 1
ATOM 788 C C . LEU A 1 96 ? 2.751 9.182 12.212 1.00 77.69 96 LEU A C 1
ATOM 790 O O . LEU A 1 96 ? 3.629 9.840 12.776 1.00 77.69 96 LEU A O 1
ATOM 794 N N . ASP A 1 97 ? 1.610 9.686 11.763 1.00 73.44 97 ASP A N 1
ATOM 795 C CA . ASP A 1 97 ? 1.246 11.094 11.917 1.00 73.44 97 ASP A CA 1
ATOM 796 C C . ASP A 1 97 ? 0.789 11.412 13.341 1.00 73.44 97 ASP A C 1
ATOM 798 O O . ASP A 1 97 ? 1.058 12.490 13.876 1.00 73.44 97 ASP A O 1
ATOM 802 N N . HIS A 1 98 ? 0.132 10.448 13.988 1.00 76.56 98 HIS A N 1
ATOM 803 C CA . HIS A 1 98 ? -0.396 10.593 15.335 1.00 76.56 98 HIS A CA 1
ATOM 804 C C . HIS A 1 98 ? 0.302 9.672 16.337 1.00 76.56 98 HIS A C 1
ATOM 806 O O . HIS A 1 98 ? 0.691 8.542 16.044 1.00 76.56 98 HIS A O 1
ATOM 812 N N . ALA A 1 99 ? 0.457 10.172 17.565 1.00 77.44 99 ALA A N 1
ATOM 813 C CA . ALA A 1 99 ? 0.995 9.384 18.663 1.00 77.44 99 ALA A CA 1
ATOM 814 C C . ALA A 1 99 ? 0.014 8.273 19.062 1.00 77.44 99 ALA A C 1
ATOM 816 O O . ALA A 1 99 ? -1.189 8.507 19.175 1.00 77.44 99 ALA A O 1
ATOM 817 N N . VAL A 1 100 ? 0.546 7.082 19.344 1.00 77.00 100 VAL A N 1
ATOM 818 C CA . VAL A 1 100 ? -0.252 5.955 19.841 1.00 77.00 100 VAL A CA 1
ATOM 819 C C . VAL A 1 100 ? -0.815 6.304 21.214 1.00 77.00 100 VAL A C 1
ATOM 821 O O . VAL A 1 100 ? -0.072 6.499 22.180 1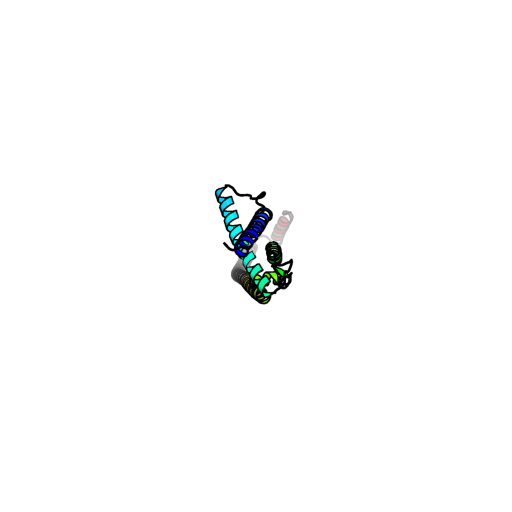.00 77.00 100 VAL A O 1
ATOM 824 N N . THR A 1 101 ? -2.138 6.394 21.299 1.00 77.25 101 THR A N 1
ATOM 825 C CA . THR A 1 101 ? -2.839 6.726 22.538 1.00 77.25 101 THR A CA 1
ATOM 826 C C . THR A 1 101 ? -2.973 5.518 23.462 1.00 77.25 101 THR A C 1
ATOM 828 O O . THR A 1 101 ? -2.846 4.358 23.069 1.00 77.25 101 THR A O 1
ATOM 831 N N . THR A 1 102 ? -3.245 5.785 24.740 1.00 75.44 102 THR A N 1
ATOM 832 C CA . THR A 1 102 ? -3.451 4.754 25.771 1.00 75.44 102 THR A CA 1
ATOM 833 C C . THR A 1 102 ? -4.617 3.818 25.458 1.00 75.44 102 THR A C 1
ATOM 835 O O . THR A 1 102 ? -4.594 2.668 25.882 1.00 75.44 102 THR A O 1
ATOM 838 N N . THR A 1 103 ? -5.600 4.272 24.680 1.00 80.56 103 THR A N 1
ATOM 839 C CA . THR A 1 103 ? -6.722 3.449 24.216 1.00 80.56 103 THR A CA 1
ATOM 840 C C . THR A 1 103 ? -6.262 2.333 23.276 1.00 80.56 103 THR A C 1
ATOM 842 O O . THR A 1 103 ? -6.777 1.224 23.356 1.00 80.56 103 THR A O 1
ATOM 845 N N . LEU A 1 104 ? -5.253 2.581 22.432 1.00 81.31 104 LEU A N 1
ATOM 846 C CA . LEU A 1 104 ? -4.707 1.567 21.521 1.00 81.31 104 LEU A CA 1
ATOM 847 C C . LEU A 1 104 ? -3.890 0.496 22.251 1.00 81.31 104 LEU A C 1
ATOM 849 O O . LEU A 1 104 ? -3.925 -0.677 21.873 1.00 81.31 104 LEU A O 1
ATOM 853 N N . LYS A 1 105 ? -3.248 0.869 23.365 1.00 81.25 105 LYS A N 1
ATOM 854 C CA . LYS A 1 105 ? -2.557 -0.091 24.238 1.00 81.25 105 LYS A CA 1
ATOM 855 C C . LYS A 1 105 ? -3.496 -1.161 24.793 1.00 81.25 105 LYS A C 1
ATOM 857 O O . LYS A 1 105 ? -3.041 -2.274 25.035 1.00 81.25 105 LYS A O 1
ATOM 862 N N . ALA A 1 106 ? -4.796 -0.871 24.915 1.00 83.38 106 ALA A N 1
ATOM 863 C CA . ALA A 1 106 ? -5.796 -1.861 25.316 1.00 83.38 106 ALA A CA 1
ATOM 864 C C . ALA A 1 106 ? -5.930 -3.036 24.350 1.00 83.38 106 ALA A C 1
ATOM 866 O O . ALA A 1 106 ? -6.308 -4.131 24.758 1.00 83.38 106 ALA A O 1
ATOM 867 N N . PHE A 1 107 ? -5.571 -2.828 23.087 1.00 84.12 107 PHE A N 1
ATOM 868 C CA . PHE A 1 107 ? -5.552 -3.870 22.066 1.00 84.12 107 PHE A CA 1
ATOM 869 C C . PHE A 1 107 ? -4.169 -4.512 21.912 1.00 84.12 107 PHE A C 1
ATOM 871 O O . PHE A 1 107 ? -3.938 -5.248 20.959 1.00 84.12 107 PHE A O 1
ATOM 878 N N . GLY A 1 108 ? -3.227 -4.210 22.813 1.00 82.69 108 GLY A N 1
ATOM 879 C CA . GLY A 1 108 ? -1.834 -4.636 22.683 1.00 82.69 108 GLY A CA 1
ATOM 880 C C . GLY A 1 108 ? -1.084 -3.922 21.557 1.00 82.69 108 GLY A C 1
ATOM 881 O O . GLY A 1 108 ? -0.010 -4.369 21.168 1.00 82.69 108 GLY A O 1
ATOM 882 N N . ILE A 1 109 ? -1.630 -2.823 21.028 1.00 83.38 109 ILE A N 1
ATOM 883 C CA . ILE A 1 109 ? -0.986 -2.029 19.984 1.00 83.38 109 ILE A CA 1
ATOM 884 C C . ILE A 1 109 ? -0.112 -0.979 20.665 1.00 83.38 109 ILE A C 1
ATOM 886 O O . ILE A 1 109 ? -0.605 -0.015 21.252 1.00 83.38 109 ILE A O 1
ATOM 890 N N . ASP A 1 110 ? 1.200 -1.179 20.582 1.00 84.12 110 ASP A N 1
ATOM 891 C CA . ASP A 1 110 ? 2.193 -0.225 21.062 1.00 84.12 110 ASP A CA 1
ATOM 892 C C . ASP A 1 110 ? 2.927 0.457 19.902 1.00 84.12 110 ASP A C 1
ATOM 894 O O . ASP A 1 110 ? 3.046 -0.088 18.802 1.00 84.12 110 ASP A O 1
ATOM 898 N N . ALA A 1 111 ? 3.473 1.645 20.162 1.00 82.44 111 ALA A N 1
ATOM 899 C CA . ALA A 1 111 ? 4.229 2.407 19.172 1.00 82.44 111 ALA A CA 1
ATOM 900 C C . ALA A 1 111 ? 5.422 1.622 18.604 1.00 82.44 111 ALA A C 1
ATOM 902 O O . ALA A 1 111 ? 5.772 1.816 17.441 1.00 82.44 111 ALA A O 1
ATOM 903 N N . SER A 1 112 ? 6.029 0.730 19.395 1.00 85.50 112 SER A N 1
ATOM 904 C CA . SER A 1 112 ? 7.110 -0.142 18.924 1.00 85.50 112 SER A CA 1
ATOM 905 C C . SER A 1 112 ? 6.640 -1.103 17.826 1.00 85.50 112 SER A C 1
ATOM 907 O O . SER A 1 112 ? 7.262 -1.196 16.769 1.00 85.50 112 SER A O 1
ATOM 909 N N . ILE A 1 113 ? 5.489 -1.750 18.038 1.00 86.69 113 ILE A N 1
ATOM 910 C CA . ILE A 1 113 ? 4.906 -2.713 17.093 1.00 86.69 113 ILE A CA 1
ATOM 911 C C . ILE A 1 113 ? 4.572 -2.020 15.773 1.00 86.69 113 ILE A C 1
ATOM 913 O O . ILE A 1 113 ? 4.898 -2.527 14.702 1.00 86.69 113 ILE A O 1
ATOM 917 N N . ILE A 1 114 ? 3.963 -0.834 15.836 1.00 83.50 114 ILE A N 1
ATOM 918 C CA . ILE A 1 114 ? 3.602 -0.106 14.618 1.00 83.50 114 ILE A CA 1
ATOM 919 C C . ILE A 1 114 ? 4.853 0.340 13.849 1.00 83.50 114 ILE A C 1
ATOM 921 O O . ILE A 1 114 ? 4.891 0.215 12.628 1.00 83.50 114 ILE A O 1
ATOM 925 N N . LYS A 1 115 ? 5.902 0.803 14.544 1.00 84.81 115 LYS A N 1
ATOM 926 C CA . LYS A 1 115 ? 7.181 1.155 13.904 1.00 84.81 115 LYS A CA 1
ATOM 927 C C . LYS A 1 115 ? 7.820 -0.037 13.197 1.00 84.81 115 LYS A C 1
ATOM 929 O O . LYS A 1 115 ? 8.275 0.124 12.071 1.00 84.81 115 LYS A O 1
ATOM 934 N N . HIS A 1 116 ? 7.806 -1.211 13.826 1.00 88.19 116 HIS A N 1
ATOM 935 C CA . HIS A 1 116 ? 8.322 -2.439 13.224 1.00 88.19 116 HIS A CA 1
ATOM 936 C C . HIS A 1 116 ? 7.604 -2.763 11.907 1.00 88.19 116 HIS A C 1
ATOM 938 O O . HIS A 1 116 ? 8.244 -2.928 10.872 1.00 88.19 116 HIS A O 1
ATOM 944 N N . TYR A 1 117 ? 6.267 -2.768 11.908 1.00 87.38 117 TYR A N 1
ATOM 945 C CA . TYR A 1 117 ? 5.503 -3.019 10.681 1.00 87.38 117 TYR A CA 1
ATOM 946 C C . TYR A 1 117 ? 5.691 -1.923 9.621 1.00 87.38 117 TYR A C 1
ATOM 948 O O . TYR A 1 117 ? 5.750 -2.225 8.430 1.00 87.38 117 TYR A O 1
ATOM 956 N N . ALA A 1 118 ? 5.819 -0.657 10.025 1.00 85.12 118 ALA A N 1
ATOM 957 C CA . ALA A 1 118 ? 6.110 0.442 9.104 1.00 85.12 118 ALA A CA 1
ATOM 958 C C . ALA A 1 118 ? 7.470 0.263 8.405 1.00 85.12 118 ALA A C 1
ATOM 960 O O . ALA A 1 118 ? 7.609 0.550 7.210 1.00 85.12 118 ALA A O 1
ATOM 961 N N . GLU A 1 119 ? 8.466 -0.232 9.139 1.00 86.75 119 GLU A N 1
ATOM 962 C CA . GLU A 1 119 ? 9.793 -0.536 8.612 1.00 86.75 119 GLU A CA 1
ATOM 963 C C . GLU A 1 119 ? 9.751 -1.724 7.645 1.00 86.75 119 GLU A C 1
ATOM 965 O O . GLU A 1 119 ? 10.234 -1.595 6.520 1.00 86.75 119 GLU A O 1
ATOM 970 N N . GLU A 1 120 ? 9.073 -2.819 8.001 1.00 89.62 120 GLU A N 1
ATOM 971 C CA . GLU A 1 120 ? 8.877 -3.960 7.094 1.00 89.62 120 GLU A CA 1
ATOM 972 C C . GLU A 1 120 ? 8.205 -3.560 5.774 1.00 89.62 120 GLU A C 1
ATOM 974 O O . GLU A 1 120 ? 8.621 -3.996 4.698 1.00 89.62 120 GLU A O 1
ATOM 979 N N . ILE A 1 121 ? 7.165 -2.722 5.835 1.00 88.62 121 ILE A N 1
ATOM 980 C CA . ILE A 1 121 ? 6.481 -2.216 4.636 1.00 88.62 121 ILE A CA 1
ATOM 981 C C . ILE A 1 121 ? 7.440 -1.369 3.795 1.00 88.62 121 ILE A C 1
ATOM 983 O O . ILE A 1 121 ? 7.463 -1.494 2.569 1.00 88.62 121 ILE A O 1
ATOM 987 N N . SER A 1 122 ? 8.247 -0.527 4.443 1.00 86.62 122 SER A N 1
ATOM 988 C CA . SER A 1 122 ? 9.227 0.320 3.758 1.00 86.62 122 SER A CA 1
ATOM 989 C C . SER A 1 122 ? 10.289 -0.520 3.037 1.00 86.62 122 SER A C 1
ATOM 991 O O . SER A 1 122 ? 10.597 -0.226 1.883 1.00 86.62 122 SER A O 1
ATOM 993 N N . ILE A 1 123 ? 10.783 -1.593 3.668 1.00 88.56 123 ILE A N 1
ATOM 994 C CA . ILE A 1 123 ? 11.745 -2.532 3.067 1.00 88.56 123 ILE A CA 1
ATOM 995 C C . ILE A 1 123 ? 11.137 -3.207 1.835 1.00 88.56 123 ILE A C 1
ATOM 997 O O . ILE A 1 123 ? 11.701 -3.110 0.747 1.00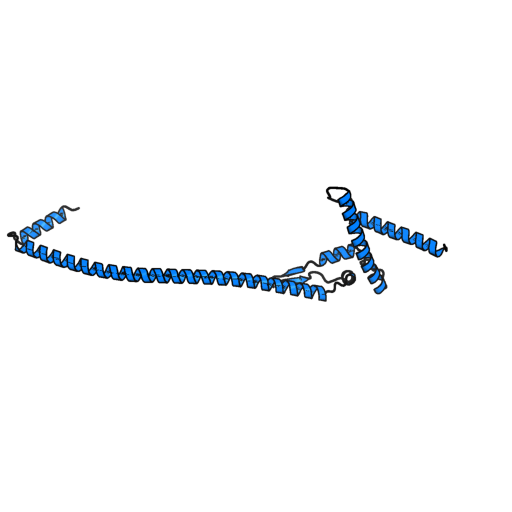 88.56 123 ILE A O 1
ATOM 1001 N N . LYS A 1 124 ? 9.944 -3.803 1.969 1.00 90.19 124 LYS A N 1
ATOM 1002 C CA . LYS A 1 124 ? 9.256 -4.483 0.854 1.00 90.19 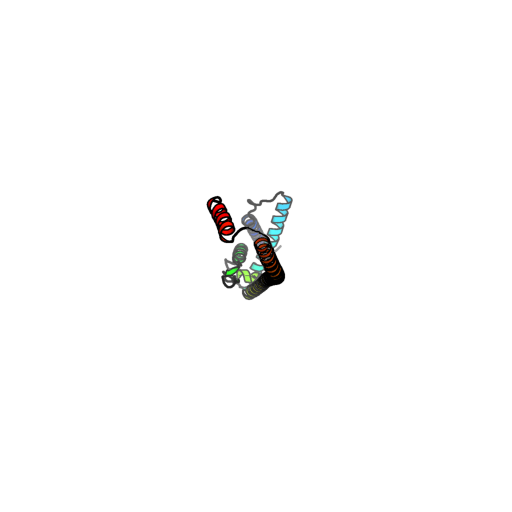124 LYS A CA 1
ATOM 1003 C C . LYS A 1 124 ? 9.025 -3.559 -0.342 1.00 90.19 124 LYS A C 1
ATOM 1005 O O . LYS A 1 124 ? 9.081 -3.986 -1.494 1.00 90.19 124 LYS A O 1
ATOM 1010 N N . LEU A 1 125 ? 8.748 -2.283 -0.087 1.00 86.81 125 LEU A N 1
ATOM 1011 C CA . LEU A 1 125 ? 8.561 -1.297 -1.148 1.00 86.81 125 LEU A CA 1
ATOM 1012 C C . LEU A 1 125 ? 9.866 -0.897 -1.828 1.00 86.81 125 LEU A C 1
ATOM 1014 O O . LEU A 1 125 ? 9.842 -0.609 -3.026 1.00 86.81 125 LEU A O 1
ATOM 1018 N N . GLU A 1 126 ? 10.976 -0.856 -1.096 1.00 86.44 126 GLU A N 1
ATOM 1019 C CA . GLU A 1 126 ? 12.282 -0.584 -1.691 1.00 86.44 126 GLU A CA 1
ATOM 1020 C C . GLU A 1 126 ? 12.743 -1.765 -2.548 1.00 86.44 126 GLU A C 1
ATOM 1022 O O . GLU A 1 126 ? 13.118 -1.569 -3.701 1.00 86.44 126 GLU A O 1
ATOM 1027 N N . GLU A 1 127 ? 12.576 -2.996 -2.061 1.00 89.31 127 GLU A N 1
ATOM 1028 C CA . GLU A 1 127 ? 12.821 -4.214 -2.844 1.00 89.31 127 GLU A CA 1
ATOM 1029 C C . GLU A 1 127 ? 12.003 -4.226 -4.143 1.00 89.31 127 GLU A C 1
ATOM 1031 O O . GLU A 1 127 ? 12.537 -4.470 -5.226 1.00 89.31 127 GLU A O 1
ATOM 1036 N N . ALA A 1 128 ? 10.712 -3.888 -4.065 1.00 88.44 128 ALA A N 1
ATOM 1037 C CA . ALA A 1 128 ? 9.852 -3.809 -5.241 1.00 88.44 128 ALA A CA 1
ATOM 1038 C C . ALA A 1 128 ? 10.318 -2.739 -6.245 1.00 88.44 128 ALA A C 1
ATOM 1040 O O . ALA A 1 128 ? 10.226 -2.950 -7.457 1.00 88.44 128 ALA A O 1
ATOM 1041 N N . LYS A 1 129 ? 10.829 -1.596 -5.769 1.00 86.81 129 LYS A N 1
ATOM 1042 C CA . LYS A 1 129 ? 11.387 -0.547 -6.638 1.00 86.81 129 LYS A CA 1
ATOM 1043 C C . LYS A 1 129 ? 12.679 -0.985 -7.305 1.00 86.81 129 LYS A C 1
ATOM 1045 O O . LYS A 1 129 ? 12.822 -0.766 -8.508 1.00 86.81 129 LYS A O 1
ATOM 1050 N N . GLU A 1 130 ? 13.585 -1.606 -6.559 1.00 86.50 130 GLU A N 1
ATOM 1051 C CA . GLU A 1 130 ? 14.839 -2.122 -7.105 1.00 86.50 130 GLU A CA 1
ATOM 1052 C C . GLU A 1 130 ? 14.570 -3.178 -8.177 1.00 86.50 130 GLU A C 1
ATOM 1054 O O . GLU A 1 130 ? 15.089 -3.058 -9.283 1.00 86.50 130 GLU A O 1
ATOM 1059 N N . MET A 1 131 ? 13.635 -4.105 -7.947 1.00 85.38 131 MET A N 1
ATOM 1060 C CA . MET A 1 131 ? 13.214 -5.072 -8.972 1.00 85.38 131 MET A CA 1
ATOM 1061 C C . MET A 1 131 ? 12.631 -4.427 -10.240 1.00 85.38 131 MET A C 1
ATOM 1063 O O . MET A 1 131 ? 12.641 -5.026 -11.316 1.00 85.38 131 MET A O 1
ATOM 1067 N N . VAL A 1 132 ? 12.027 -3.241 -10.142 1.00 85.62 132 VAL A N 1
ATOM 1068 C CA . VAL A 1 132 ? 11.535 -2.507 -11.321 1.00 85.62 132 VAL A CA 1
ATOM 1069 C C . VAL A 1 132 ? 12.688 -1.800 -12.035 1.00 85.62 132 VAL A C 1
ATOM 1071 O O . VAL A 1 132 ? 12.728 -1.801 -13.266 1.00 85.62 132 VAL A O 1
ATOM 1074 N N . ARG A 1 133 ? 13.633 -1.223 -11.284 1.00 83.31 133 ARG A N 1
ATOM 1075 C CA . ARG A 1 133 ? 14.832 -0.574 -11.836 1.00 83.31 133 ARG A CA 1
ATOM 1076 C C . ARG A 1 133 ? 15.720 -1.571 -12.573 1.00 83.31 133 ARG A C 1
ATOM 1078 O O . ARG A 1 133 ? 16.065 -1.309 -13.721 1.00 83.31 133 ARG A O 1
ATOM 1085 N N . THR A 1 134 ? 16.021 -2.717 -11.963 1.00 81.69 134 THR A N 1
ATOM 1086 C CA . THR A 1 134 ? 16.843 -3.771 -12.579 1.00 81.69 134 THR A CA 1
ATOM 1087 C C . THR A 1 134 ? 16.222 -4.266 -13.878 1.00 81.69 134 THR A C 1
ATOM 1089 O O . THR A 1 134 ? 16.887 -4.239 -14.907 1.00 81.69 134 THR A O 1
ATOM 1092 N N . ARG A 1 135 ? 14.917 -4.572 -13.883 1.00 79.44 135 ARG A N 1
ATOM 1093 C CA . ARG A 1 135 ? 14.196 -4.971 -15.106 1.00 79.44 135 ARG A CA 1
ATOM 1094 C C . ARG A 1 135 ? 14.264 -3.923 -16.216 1.00 79.44 135 ARG A C 1
ATOM 1096 O O . ARG A 1 135 ? 14.381 -4.276 -17.386 1.00 79.44 135 ARG A O 1
ATOM 1103 N N . LYS A 1 136 ? 14.168 -2.634 -15.874 1.00 76.12 136 LYS A N 1
ATOM 1104 C CA . LYS A 1 136 ? 14.265 -1.552 -16.863 1.00 76.12 136 LYS A CA 1
ATOM 1105 C C . LYS A 1 136 ? 15.683 -1.427 -17.428 1.00 76.12 136 LYS A C 1
ATOM 1107 O O . LYS A 1 136 ? 15.820 -1.206 -18.628 1.00 76.12 136 LYS A O 1
ATOM 1112 N N . ASN A 1 137 ? 16.703 -1.582 -16.585 1.00 75.44 137 ASN A N 1
ATOM 1113 C CA . ASN A 1 137 ? 18.103 -1.550 -17.009 1.00 75.44 137 ASN A CA 1
ATOM 1114 C C . ASN A 1 137 ? 18.433 -2.748 -17.904 1.00 75.44 137 ASN A C 1
ATOM 1116 O O . ASN A 1 137 ? 18.898 -2.542 -19.016 1.00 75.44 137 ASN A O 1
ATOM 1120 N N . GLU A 1 138 ? 18.070 -3.967 -17.496 1.00 77.06 138 GLU A N 1
ATOM 1121 C CA . GLU A 1 138 ? 18.241 -5.178 -18.313 1.00 77.06 138 GLU A CA 1
ATOM 1122 C C . GLU A 1 138 ? 17.581 -5.027 -19.691 1.00 77.06 138 GLU A C 1
ATOM 1124 O O . GLU A 1 138 ? 18.166 -5.369 -20.718 1.00 77.06 138 GLU A O 1
ATOM 1129 N N . PHE A 1 139 ? 16.372 -4.459 -19.741 1.00 81.00 139 PHE A N 1
ATOM 1130 C CA . PHE A 1 139 ? 15.698 -4.177 -21.005 1.00 81.00 139 PHE A CA 1
ATOM 1131 C C . PHE A 1 139 ? 16.462 -3.153 -21.864 1.00 81.00 139 PHE A C 1
ATOM 1133 O O . PHE A 1 139 ? 16.617 -3.367 -23.067 1.00 81.00 139 PHE A O 1
ATOM 1140 N N . SER A 1 140 ? 16.980 -2.075 -21.268 1.00 73.69 140 SER A N 1
ATOM 1141 C CA . SER A 1 140 ? 17.816 -1.090 -21.973 1.00 73.69 140 SER A CA 1
ATOM 1142 C C . SER A 1 140 ? 19.079 -1.731 -22.550 1.00 73.69 140 SER A C 1
ATOM 1144 O O . SER A 1 140 ? 19.349 -1.580 -23.741 1.00 73.69 140 SER A O 1
ATOM 1146 N N . ASP A 1 141 ? 19.783 -2.532 -21.748 1.00 78.62 141 ASP A N 1
ATOM 1147 C CA . ASP A 1 141 ? 21.016 -3.214 -22.149 1.00 78.62 141 ASP A CA 1
ATOM 1148 C C . ASP A 1 141 ? 20.765 -4.161 -23.334 1.00 78.62 141 ASP A C 1
ATOM 1150 O O . ASP A 1 141 ? 21.562 -4.231 -24.273 1.00 78.62 141 ASP A O 1
ATOM 1154 N N . THR A 1 142 ? 19.618 -4.856 -23.361 1.00 88.50 142 THR A N 1
ATOM 1155 C CA . THR A 1 142 ? 19.259 -5.704 -24.513 1.00 88.50 142 THR A CA 1
ATOM 1156 C C . THR A 1 142 ? 19.016 -4.906 -25.795 1.00 88.50 142 THR A C 1
ATOM 1158 O O . THR A 1 142 ? 19.366 -5.383 -26.878 1.00 88.50 142 THR A O 1
ATOM 1161 N N . ILE A 1 143 ? 18.449 -3.698 -25.704 1.00 88.25 143 ILE A N 1
ATOM 1162 C CA . ILE A 1 143 ? 18.243 -2.819 -26.863 1.00 88.25 143 ILE A CA 1
ATOM 1163 C C . ILE A 1 143 ? 19.585 -2.280 -27.360 1.00 88.25 143 ILE A C 1
ATOM 1165 O O . ILE A 1 143 ? 19.837 -2.309 -28.565 1.00 88.25 143 ILE A O 1
ATOM 1169 N N . GLU A 1 144 ? 20.463 -1.843 -26.459 1.00 89.94 144 GLU A N 1
ATOM 1170 C CA . GLU A 1 144 ? 21.798 -1.354 -26.821 1.00 89.94 144 GLU A CA 1
ATOM 1171 C C . GLU A 1 144 ? 22.612 -2.434 -27.549 1.00 89.94 144 GLU A C 1
ATOM 1173 O O . GLU A 1 144 ? 23.161 -2.174 -28.623 1.00 89.94 144 GLU A O 1
ATOM 1178 N N . GLN A 1 145 ? 22.572 -3.683 -27.071 1.00 89.06 145 GLN A N 1
ATOM 1179 C CA . GLN A 1 145 ? 23.197 -4.821 -27.758 1.00 89.06 145 GLN A CA 1
ATOM 1180 C C . GLN A 1 145 ? 22.608 -5.083 -29.155 1.00 89.06 145 GLN A C 1
ATOM 1182 O O . GLN A 1 145 ? 23.326 -5.482 -30.080 1.00 89.06 145 GLN A O 1
ATOM 1187 N N . GLN A 1 146 ? 21.296 -4.903 -29.339 1.00 93.25 146 GLN A N 1
ATOM 1188 C CA . GLN A 1 146 ? 20.664 -5.042 -30.657 1.00 93.25 146 GLN A CA 1
ATOM 1189 C C . GLN A 1 146 ? 21.090 -3.920 -31.610 1.00 93.25 146 GLN A C 1
ATOM 1191 O O . GLN A 1 146 ? 21.371 -4.194 -32.781 1.00 93.25 146 GLN A O 1
ATOM 1196 N N . ILE A 1 147 ? 21.180 -2.682 -31.114 1.00 93.62 147 ILE A N 1
ATOM 1197 C CA . ILE A 1 147 ? 21.655 -1.524 -31.881 1.00 93.62 147 ILE A CA 1
ATOM 1198 C C . ILE A 1 147 ? 23.104 -1.739 -32.318 1.00 93.62 147 ILE A C 1
ATOM 1200 O O . ILE A 1 147 ? 23.409 -1.559 -33.496 1.00 93.62 147 ILE A O 1
ATOM 1204 N N . GLU A 1 148 ? 23.979 -2.188 -31.420 1.00 93.50 148 GLU A N 1
ATOM 1205 C CA . GLU A 1 148 ? 25.386 -2.451 -31.736 1.00 93.50 148 GLU A CA 1
ATOM 1206 C C . GLU A 1 148 ? 25.526 -3.518 -32.835 1.00 93.50 148 GLU A C 1
ATOM 1208 O O . GLU A 1 148 ? 26.205 -3.308 -33.846 1.00 93.50 148 GLU A O 1
ATOM 1213 N N . LYS A 1 149 ? 24.795 -4.636 -32.718 1.00 92.88 149 LYS A N 1
ATOM 1214 C CA . LYS A 1 149 ? 24.759 -5.673 -33.766 1.00 92.88 149 LYS A CA 1
ATOM 1215 C C . LYS A 1 149 ? 24.269 -5.121 -35.107 1.00 92.88 149 LYS A C 1
ATOM 1217 O O . LYS A 1 149 ? 24.820 -5.475 -36.156 1.00 92.88 149 LYS A O 1
ATOM 1222 N N . ALA A 1 150 ? 23.248 -4.262 -35.096 1.00 94.31 150 ALA A N 1
ATOM 1223 C CA . ALA A 1 150 ? 22.739 -3.622 -36.305 1.00 94.31 150 ALA A CA 1
ATOM 1224 C C . ALA A 1 150 ? 23.778 -2.671 -36.926 1.00 94.31 150 ALA A C 1
ATOM 1226 O O . ALA A 1 150 ? 24.004 -2.726 -38.137 1.00 94.31 150 ALA A O 1
ATOM 1227 N N . GLN A 1 151 ? 24.470 -1.866 -36.115 1.00 94.12 151 GLN A N 1
ATOM 1228 C CA . GLN A 1 151 ? 25.536 -0.964 -36.563 1.00 94.12 151 GLN A CA 1
ATOM 1229 C C . GLN A 1 151 ? 26.698 -1.730 -37.204 1.00 94.12 151 GLN A C 1
ATOM 1231 O O . GLN A 1 151 ? 27.110 -1.392 -38.315 1.00 94.12 151 GLN A O 1
ATOM 1236 N N . ILE A 1 152 ? 27.171 -2.813 -36.575 1.00 94.69 152 ILE A N 1
ATOM 1237 C CA . ILE A 1 152 ? 28.233 -3.671 -37.130 1.00 94.69 152 ILE A CA 1
ATOM 1238 C C . ILE A 1 152 ? 27.832 -4.204 -38.514 1.00 94.69 152 ILE A C 1
ATOM 1240 O O . ILE A 1 152 ? 28.632 -4.194 -39.455 1.00 94.69 152 ILE A O 1
ATOM 1244 N N . LYS A 1 153 ? 26.575 -4.637 -38.672 1.00 95.56 153 LYS A N 1
ATOM 1245 C CA . LYS A 1 153 ? 26.058 -5.131 -39.956 1.00 95.56 153 LYS A CA 1
ATOM 1246 C C . LYS A 1 153 ? 26.041 -4.042 -41.033 1.00 95.56 153 LYS A C 1
ATOM 1248 O O . LYS A 1 153 ? 26.382 -4.328 -42.186 1.00 95.56 153 LYS A O 1
ATOM 1253 N N . VAL A 1 154 ? 25.677 -2.812 -40.671 1.00 95.56 154 VAL A N 1
ATOM 1254 C CA . VAL A 1 154 ? 25.694 -1.657 -41.583 1.00 95.56 154 VAL A CA 1
ATOM 1255 C C . VAL A 1 154 ? 27.123 -1.334 -42.014 1.00 95.56 154 VAL A C 1
ATOM 1257 O O . VAL A 1 154 ? 27.379 -1.225 -43.211 1.00 95.56 154 VAL A O 1
ATOM 1260 N N . VAL A 1 155 ? 28.070 -1.267 -41.073 1.00 95.94 155 VAL A N 1
ATOM 1261 C CA . VAL A 1 155 ? 29.488 -0.991 -41.369 1.00 95.94 155 VAL A CA 1
ATOM 1262 C C . VAL A 1 155 ? 30.074 -2.052 -42.300 1.00 95.94 155 VAL A C 1
ATOM 1264 O O . VAL A 1 155 ? 30.699 -1.715 -43.306 1.00 95.94 155 VAL A O 1
ATOM 1267 N N . LYS A 1 156 ? 29.812 -3.337 -42.028 1.00 94.81 156 LYS A N 1
ATOM 1268 C CA . LYS A 1 156 ? 30.278 -4.435 -42.885 1.00 94.81 156 LYS A CA 1
ATOM 1269 C C . LYS A 1 156 ? 29.707 -4.340 -44.303 1.00 94.81 156 LYS A C 1
ATOM 1271 O O . LYS A 1 156 ? 30.436 -4.529 -45.274 1.00 94.81 156 LYS A O 1
ATOM 1276 N N . SER A 1 157 ? 28.418 -4.022 -44.425 1.00 94.00 157 SER A N 1
ATOM 1277 C CA . SER A 1 157 ? 27.765 -3.824 -45.727 1.00 94.00 157 SER A CA 1
ATOM 1278 C C . SER A 1 157 ? 28.350 -2.626 -46.479 1.00 94.00 157 SER A C 1
ATOM 1280 O O . SER A 1 157 ? 28.580 -2.714 -47.684 1.00 94.00 157 SER A O 1
ATOM 1282 N N . LYS A 1 158 ? 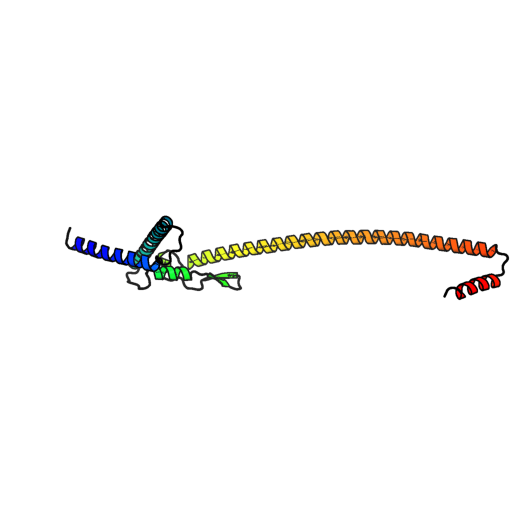28.649 -1.529 -45.770 1.00 96.38 158 LYS A N 1
ATOM 1283 C CA . LYS A 1 158 ? 29.269 -0.332 -46.348 1.00 96.38 158 LYS A CA 1
ATOM 1284 C C . LYS A 1 158 ? 30.659 -0.629 -46.914 1.00 96.38 158 LYS A C 1
ATOM 1286 O O . LYS A 1 158 ? 30.925 -0.267 -48.053 1.00 96.38 158 LYS A O 1
ATOM 1291 N N . ALA A 1 159 ? 31.501 -1.356 -46.178 1.00 94.69 159 ALA A N 1
ATOM 1292 C CA . ALA A 1 159 ? 32.830 -1.746 -46.656 1.00 94.69 159 ALA A CA 1
ATOM 1293 C C . ALA A 1 159 ? 32.766 -2.616 -47.931 1.00 94.69 159 ALA A C 1
ATOM 1295 O O . ALA A 1 159 ? 33.548 -2.427 -48.863 1.00 94.69 159 ALA A O 1
ATOM 1296 N N . ALA A 1 160 ? 31.802 -3.542 -48.008 1.00 93.56 160 ALA A N 1
ATOM 1297 C CA . ALA A 1 160 ? 31.583 -4.354 -49.208 1.00 93.56 160 ALA A CA 1
ATOM 1298 C C . ALA A 1 160 ? 31.118 -3.511 -50.411 1.00 93.56 160 ALA A C 1
ATOM 1300 O O . ALA A 1 160 ? 31.580 -3.721 -51.537 1.00 93.56 160 ALA A O 1
ATOM 1301 N N . TYR A 1 161 ? 30.234 -2.536 -50.174 1.00 94.88 161 TYR A N 1
ATOM 1302 C CA . TYR A 1 161 ? 29.808 -1.577 -51.193 1.00 94.88 161 TYR A CA 1
ATOM 1303 C C . TYR A 1 161 ? 30.986 -0.733 -51.696 1.00 94.88 161 TYR A C 1
ATOM 1305 O O . TYR A 1 161 ? 31.203 -0.663 -52.902 1.00 94.88 161 TYR A O 1
ATOM 1313 N N . GLU A 1 162 ? 31.795 -0.167 -50.798 1.00 96.12 162 GLU A N 1
ATOM 1314 C CA . GLU A 1 162 ? 32.977 0.634 -51.152 1.00 96.12 162 GLU A CA 1
ATOM 1315 C C . GLU A 1 162 ? 33.987 -0.169 -51.995 1.00 96.12 162 GLU A C 1
ATOM 1317 O O . GLU A 1 162 ? 34.483 0.327 -53.009 1.00 96.12 162 GLU A O 1
ATOM 1322 N N . SER A 1 163 ? 34.227 -1.439 -51.651 1.00 94.38 163 SER A N 1
ATOM 1323 C CA . SER A 1 163 ? 35.074 -2.341 -52.449 1.00 94.38 163 SER A CA 1
ATOM 1324 C C . SER A 1 163 ? 34.505 -2.601 -53.853 1.00 94.38 163 SER A C 1
ATOM 1326 O O . SER A 1 163 ? 35.243 -2.595 -54.847 1.00 94.38 163 SER A O 1
ATOM 1328 N N . SER A 1 164 ? 33.185 -2.772 -53.955 1.00 93.44 164 SER A N 1
ATOM 1329 C CA . SER A 1 164 ? 32.495 -2.968 -55.235 1.00 93.44 164 SER A CA 1
ATOM 1330 C C . SER A 1 164 ? 32.548 -1.708 -56.106 1.00 93.44 164 SER A C 1
ATOM 1332 O O . SER A 1 164 ? 32.824 -1.798 -57.301 1.00 93.44 164 SER A O 1
ATOM 1334 N N . VAL A 1 165 ? 32.356 -0.526 -55.509 1.00 95.44 165 VAL A N 1
ATOM 1335 C CA . VAL A 1 165 ? 32.465 0.775 -56.191 1.00 95.44 165 VAL A CA 1
ATOM 1336 C C . VAL A 1 165 ? 33.882 1.007 -56.707 1.00 95.44 165 VAL A C 1
ATOM 1338 O O . VAL A 1 165 ? 34.050 1.400 -57.858 1.00 95.44 165 VAL A O 1
ATOM 1341 N N . SER A 1 166 ? 34.906 0.709 -55.902 1.00 94.69 166 SER A N 1
ATOM 1342 C CA . SER A 1 166 ? 36.303 0.808 -56.341 1.00 94.69 166 SER A CA 1
ATOM 1343 C C . SER A 1 166 ? 36.588 -0.107 -57.536 1.00 94.69 166 SER A C 1
ATOM 1345 O O . SER A 1 166 ? 37.194 0.321 -58.518 1.00 94.69 166 SER A O 1
ATOM 1347 N N . SER A 1 167 ? 36.075 -1.340 -57.503 1.00 94.19 167 SER A N 1
ATOM 1348 C CA . SER A 1 167 ? 36.207 -2.287 -58.617 1.00 94.19 167 SER A CA 1
ATOM 1349 C C . SER A 1 167 ? 35.514 -1.783 -59.890 1.00 94.19 167 SER A C 1
ATOM 1351 O O . SER A 1 167 ? 36.064 -1.902 -60.985 1.00 94.19 167 SER A O 1
ATOM 1353 N N . LEU A 1 168 ? 34.327 -1.180 -59.756 1.00 93.62 168 LEU A N 1
ATOM 1354 C CA . LEU A 1 168 ? 33.590 -0.575 -60.866 1.00 93.62 168 LEU A CA 1
ATOM 1355 C C . LEU A 1 168 ? 34.334 0.629 -61.457 1.00 93.62 168 LEU A C 1
ATOM 1357 O O . LEU A 1 168 ? 34.419 0.740 -62.679 1.00 93.62 168 LEU A O 1
ATOM 1361 N N . GLN A 1 169 ? 34.931 1.479 -60.618 1.00 93.88 169 GLN A N 1
ATOM 1362 C CA . GLN A 1 169 ? 35.716 2.627 -61.075 1.00 93.88 169 GLN A CA 1
ATOM 1363 C C . GLN A 1 169 ? 36.873 2.191 -61.984 1.00 93.88 169 GLN A C 1
ATOM 1365 O O . GLN A 1 169 ? 37.025 2.722 -63.081 1.00 93.88 169 GLN A O 1
ATOM 1370 N N . VAL A 1 170 ? 37.610 1.144 -61.597 1.00 95.56 170 VAL A N 1
ATOM 1371 C CA . VAL A 1 170 ? 38.706 0.593 -62.415 1.00 95.56 170 VAL A CA 1
ATOM 1372 C C . VAL A 1 170 ? 38.216 0.126 -63.792 1.00 95.56 170 VAL A C 1
ATOM 1374 O O . VAL A 1 170 ? 38.926 0.269 -64.789 1.00 95.56 170 VAL A O 1
ATOM 1377 N N . LEU A 1 171 ? 37.013 -0.450 -63.878 1.00 93.81 171 LEU A N 1
ATOM 1378 C CA . LEU A 1 171 ? 36.432 -0.875 -65.155 1.00 93.81 171 LEU A CA 1
ATOM 1379 C C . LEU A 1 171 ? 35.990 0.312 -66.016 1.00 93.81 171 LEU A C 1
ATOM 1381 O O . LEU A 1 171 ? 36.186 0.276 -67.233 1.00 93.81 171 LEU A O 1
ATOM 1385 N N . LEU A 1 172 ? 35.425 1.357 -65.406 1.00 91.62 172 LEU A N 1
ATOM 1386 C CA . LEU A 1 172 ? 35.056 2.586 -66.111 1.00 91.62 172 LEU A CA 1
ATOM 1387 C C . LEU A 1 172 ? 36.289 3.270 -66.707 1.00 91.62 172 LEU A C 1
ATOM 1389 O O . LEU A 1 172 ? 36.278 3.594 -67.894 1.00 91.62 172 LEU A O 1
ATOM 1393 N N . ASP A 1 173 ? 37.370 3.382 -65.935 1.00 94.00 173 ASP A N 1
ATOM 1394 C CA . ASP A 1 173 ? 38.624 3.987 -66.394 1.00 94.00 173 ASP A CA 1
ATOM 1395 C C . ASP A 1 173 ? 39.222 3.204 -67.579 1.00 94.00 173 ASP A C 1
ATOM 1397 O O . ASP A 1 173 ? 39.650 3.791 -68.576 1.00 94.00 173 ASP A O 1
ATOM 1401 N N . LYS A 1 174 ? 39.182 1.863 -67.524 1.00 94.12 174 LYS A N 1
ATOM 1402 C CA . LYS A 1 174 ? 39.604 0.997 -68.642 1.00 94.12 174 LYS A CA 1
ATOM 1403 C C . LYS A 1 174 ? 38.734 1.184 -69.884 1.00 94.12 174 LYS A C 1
ATOM 1405 O O . LYS A 1 174 ? 39.268 1.303 -70.983 1.00 94.12 174 LYS A O 1
ATOM 1410 N N . ARG A 1 175 ? 37.406 1.216 -69.729 1.00 92.62 175 ARG A N 1
ATOM 1411 C CA . ARG A 1 175 ? 36.462 1.457 -70.836 1.00 92.62 175 ARG A CA 1
ATOM 1412 C C . ARG A 1 175 ? 36.728 2.810 -71.496 1.00 92.62 175 ARG A C 1
ATOM 1414 O O . ARG A 1 175 ? 36.662 2.922 -72.718 1.00 92.62 175 ARG A O 1
ATOM 1421 N N . ASP A 1 176 ? 37.010 3.834 -70.701 1.00 90.12 176 ASP A N 1
ATOM 1422 C CA . ASP A 1 176 ? 37.247 5.187 -71.199 1.00 90.12 176 ASP A CA 1
ATOM 1423 C C . ASP A 1 176 ? 38.597 5.292 -71.923 1.00 90.12 176 ASP A C 1
ATOM 1425 O O . ASP A 1 176 ? 38.692 5.999 -72.925 1.00 90.12 176 ASP A O 1
ATOM 1429 N N . ALA A 1 177 ? 39.612 4.539 -71.486 1.00 91.62 177 ALA A N 1
ATOM 1430 C CA . ALA A 1 177 ? 40.875 4.400 -72.210 1.00 91.62 177 ALA A CA 1
ATOM 1431 C C . ALA A 1 177 ? 40.691 3.703 -73.571 1.00 91.62 177 ALA A C 1
ATOM 1433 O O . ALA A 1 177 ? 41.139 4.230 -74.586 1.00 91.62 177 ALA A O 1
ATOM 1434 N N . VAL A 1 178 ? 39.961 2.580 -73.615 1.00 91.88 178 VAL A N 1
ATOM 1435 C CA . VAL A 1 178 ? 39.682 1.857 -74.872 1.00 91.88 178 VAL A CA 1
ATOM 1436 C C . VAL A 1 178 ? 38.926 2.739 -75.864 1.00 91.88 178 VAL A C 1
ATOM 1438 O O . VAL A 1 178 ? 39.333 2.835 -77.018 1.00 91.88 178 VAL A O 1
ATOM 1441 N N . ARG A 1 179 ? 37.877 3.444 -75.417 1.00 88.06 179 ARG A N 1
ATOM 1442 C CA . ARG A 1 179 ? 37.121 4.359 -76.288 1.00 88.06 179 ARG A CA 1
ATOM 1443 C C . ARG A 1 179 ? 37.980 5.502 -76.826 1.00 88.06 179 ARG A C 1
ATOM 1445 O O . ARG A 1 179 ? 37.813 5.884 -77.979 1.00 88.06 179 ARG A O 1
ATOM 1452 N N . LYS A 1 180 ? 38.907 6.040 -76.022 1.00 86.94 180 LYS A N 1
ATOM 1453 C CA . LYS A 1 180 ? 39.874 7.045 -76.496 1.00 86.94 180 LYS A CA 1
ATOM 1454 C C . LYS A 1 180 ? 40.782 6.468 -77.582 1.00 86.94 180 LYS A C 1
ATOM 1456 O O . LYS A 1 180 ? 40.969 7.119 -78.604 1.00 86.94 180 LYS A O 1
ATOM 1461 N N . ASP A 1 181 ? 41.311 5.263 -77.392 1.00 85.25 181 ASP A N 1
ATOM 1462 C CA . ASP A 1 181 ? 42.178 4.610 -78.380 1.00 85.25 181 ASP A CA 1
ATOM 1463 C C . ASP A 1 181 ? 41.440 4.283 -79.686 1.00 85.25 181 ASP A C 1
ATOM 1465 O O . ASP A 1 181 ? 41.989 4.469 -80.774 1.00 85.25 181 ASP A O 1
ATOM 1469 N N . GLU A 1 182 ? 40.199 3.798 -79.597 1.00 85.62 182 GLU A N 1
ATOM 1470 C CA . GLU A 1 182 ? 39.330 3.561 -80.757 1.00 85.62 182 GLU A CA 1
ATOM 1471 C C . GLU A 1 182 ? 39.052 4.860 -81.515 1.00 85.62 182 GLU A C 1
ATOM 1473 O O . GLU A 1 182 ? 39.281 4.916 -82.723 1.00 85.62 182 GLU A O 1
ATOM 1478 N N . PHE A 1 183 ? 38.679 5.923 -80.800 1.00 80.19 183 PHE A N 1
ATOM 1479 C CA . PHE A 1 183 ? 38.469 7.250 -81.375 1.00 80.19 183 PHE A CA 1
ATOM 1480 C C . PHE A 1 183 ? 39.718 7.769 -82.105 1.00 80.19 183 PHE A C 1
ATOM 1482 O O . PHE A 1 183 ? 39.634 8.218 -83.249 1.00 80.19 183 PHE A O 1
ATOM 1489 N N . TRP A 1 184 ? 40.905 7.641 -81.500 1.00 78.38 184 TRP A N 1
ATOM 1490 C CA . TRP A 1 184 ? 42.162 8.022 -82.153 1.00 78.38 184 TRP A CA 1
ATOM 1491 C C . TRP A 1 184 ? 42.449 7.196 -83.413 1.00 78.38 184 TRP A C 1
ATOM 1493 O O . TRP A 1 184 ? 42.909 7.747 -84.414 1.00 78.38 184 TRP A O 1
ATOM 1503 N N . LYS A 1 185 ? 42.154 5.890 -83.409 1.00 84.00 185 LYS A N 1
ATOM 1504 C CA . LYS A 1 185 ? 42.297 5.033 -84.600 1.00 84.00 185 LYS A CA 1
ATOM 1505 C C . LYS A 1 185 ? 41.328 5.420 -85.716 1.00 84.00 185 LYS A C 1
ATOM 1507 O O . LYS A 1 185 ? 41.716 5.361 -86.881 1.00 84.00 185 LYS A O 1
ATOM 1512 N N . GLU A 1 186 ? 40.091 5.779 -85.388 1.00 80.38 186 GLU A N 1
ATOM 1513 C CA . GLU A 1 186 ? 39.102 6.245 -86.366 1.00 80.38 186 GLU A CA 1
ATOM 1514 C C . GLU A 1 186 ? 39.510 7.582 -86.991 1.00 80.38 186 GLU A C 1
ATOM 1516 O O . GLU A 1 186 ? 39.450 7.717 -88.213 1.00 80.38 186 GLU A O 1
ATOM 1521 N N . ILE A 1 187 ? 40.026 8.523 -86.192 1.00 74.44 187 ILE A N 1
ATOM 1522 C CA . ILE A 1 187 ? 40.604 9.778 -86.701 1.00 74.44 187 ILE A CA 1
ATOM 1523 C C . ILE A 1 187 ? 41.748 9.494 -87.676 1.00 74.44 187 ILE A C 1
ATOM 1525 O O . ILE A 1 187 ? 41.780 10.071 -88.756 1.00 74.44 187 ILE A O 1
ATOM 1529 N N . LEU A 1 188 ? 42.666 8.589 -87.325 1.00 75.88 188 LEU A N 1
ATOM 1530 C CA . LEU A 1 188 ? 43.814 8.250 -88.175 1.00 75.88 188 LEU A CA 1
ATOM 1531 C C . LEU A 1 188 ? 43.421 7.563 -89.491 1.00 75.88 188 LEU A C 1
ATOM 1533 O O . LEU A 1 188 ? 44.163 7.647 -90.465 1.00 75.88 188 LEU A O 1
ATOM 1537 N N . LYS A 1 189 ? 42.283 6.860 -89.520 1.00 79.00 189 LYS A N 1
ATOM 1538 C CA . LYS A 1 189 ? 41.737 6.234 -90.736 1.00 79.00 189 LYS A CA 1
ATOM 1539 C C . LYS A 1 189 ? 40.915 7.197 -91.591 1.00 79.00 189 LYS A C 1
ATOM 1541 O O . LYS A 1 189 ? 40.697 6.918 -92.765 1.00 79.00 189 LYS A O 1
ATOM 1546 N N . SER A 1 190 ? 40.416 8.280 -91.007 1.00 70.56 190 SER A N 1
ATOM 1547 C CA . SER A 1 190 ? 39.658 9.302 -91.717 1.00 70.56 190 SER A CA 1
ATOM 1548 C C . SER A 1 190 ? 40.599 10.149 -92.578 1.00 70.56 190 SER A C 1
ATOM 1550 O O . SER A 1 190 ? 41.570 10.703 -92.082 1.00 70.56 190 SER A O 1
ATOM 1552 N N . GLU A 1 191 ? 40.274 10.318 -93.860 1.00 67.06 191 GLU A N 1
ATOM 1553 C CA . GLU A 1 191 ? 41.008 11.208 -94.781 1.00 67.06 191 GLU A CA 1
ATOM 1554 C C . GLU A 1 191 ? 40.732 12.704 -94.527 1.00 67.06 191 GLU A C 1
ATOM 1556 O O . GLU A 1 191 ? 41.281 13.570 -95.205 1.00 67.06 191 GLU A O 1
ATOM 1561 N N . LYS A 1 192 ? 39.867 13.026 -93.555 1.00 70.44 192 LYS A N 1
ATOM 1562 C CA . LYS A 1 192 ? 39.531 14.406 -93.180 1.00 70.44 192 LYS A CA 1
ATOM 1563 C C . LYS A 1 192 ? 40.675 15.073 -92.427 1.00 70.44 192 LYS A C 1
ATOM 1565 O O . LYS A 1 192 ? 41.286 14.478 -91.537 1.00 70.44 192 LYS A O 1
ATOM 1570 N N . THR A 1 193 ? 40.917 16.341 -92.729 1.00 70.44 193 THR A N 1
ATOM 1571 C CA . THR A 1 193 ? 41.947 17.128 -92.041 1.00 70.44 193 THR A CA 1
ATOM 1572 C C . THR A 1 193 ? 41.521 17.486 -90.614 1.00 70.44 193 THR A C 1
ATOM 1574 O O . THR A 1 193 ? 40.337 17.619 -90.303 1.00 70.44 193 THR A O 1
ATOM 1577 N N . TYR A 1 194 ? 42.498 17.663 -89.720 1.00 67.19 194 TYR A N 1
ATOM 1578 C CA . TYR A 1 194 ? 42.265 17.997 -88.308 1.00 67.19 194 TYR A CA 1
ATOM 1579 C C . TYR A 1 194 ? 41.358 19.231 -88.122 1.00 67.19 194 TYR A C 1
ATOM 1581 O O . TYR A 1 194 ? 40.509 19.255 -87.230 1.00 67.19 194 TYR A O 1
ATOM 1589 N N . GLU A 1 195 ? 41.477 20.228 -89.004 1.00 68.69 195 GLU A N 1
ATOM 1590 C CA . GLU A 1 195 ? 40.636 21.430 -88.987 1.00 68.69 195 GLU A CA 1
ATOM 1591 C C . GLU A 1 195 ? 39.170 21.151 -89.361 1.00 68.69 195 GLU A C 1
ATOM 1593 O O . GLU A 1 195 ? 38.268 21.734 -88.758 1.00 68.69 195 GLU A O 1
ATOM 1598 N N . GLU A 1 196 ? 38.902 20.224 -90.287 1.00 69.00 196 GLU A N 1
ATOM 1599 C CA . GLU A 1 196 ? 37.539 19.818 -90.668 1.00 69.00 196 GLU A CA 1
ATOM 1600 C C . GLU A 1 196 ? 36.836 19.052 -89.542 1.00 69.00 196 GLU A C 1
ATOM 1602 O O . GLU A 1 196 ? 35.646 19.260 -89.295 1.00 69.00 196 GLU A O 1
ATOM 1607 N N . ILE A 1 197 ? 37.579 18.213 -88.815 1.00 71.12 197 ILE A N 1
ATOM 1608 C CA . ILE A 1 197 ? 37.074 17.460 -87.658 1.00 71.12 197 ILE A CA 1
ATOM 1609 C C . ILE A 1 197 ? 36.735 18.416 -86.504 1.00 71.12 197 ILE A C 1
ATOM 1611 O O . ILE A 1 197 ? 35.653 18.332 -85.922 1.00 71.12 197 ILE A O 1
ATOM 1615 N N . LEU A 1 198 ? 37.614 19.380 -86.203 1.00 70.62 198 LEU A N 1
ATOM 1616 C CA . LEU A 1 198 ? 37.351 20.396 -85.177 1.00 70.62 198 LEU A CA 1
ATOM 1617 C C . LEU A 1 198 ? 36.189 21.327 -85.543 1.00 70.62 198 LEU A C 1
ATOM 1619 O O . LEU A 1 198 ? 35.465 21.773 -84.650 1.00 70.62 198 LEU A O 1
ATOM 1623 N N . ARG A 1 199 ? 36.001 21.624 -86.834 1.00 73.50 199 ARG A N 1
ATOM 1624 C CA . ARG A 1 199 ? 34.862 22.417 -87.312 1.00 73.50 199 ARG A CA 1
ATOM 1625 C C . ARG A 1 199 ? 33.541 21.671 -87.114 1.00 73.50 199 ARG A C 1
ATOM 1627 O O . ARG A 1 199 ? 32.579 22.305 -86.706 1.00 73.50 199 ARG A O 1
ATOM 1634 N N . TYR A 1 200 ? 33.510 20.355 -87.326 1.00 69.12 200 TYR A N 1
ATOM 1635 C CA . TYR A 1 200 ? 32.327 19.517 -87.089 1.00 69.12 200 TYR A CA 1
ATOM 1636 C C . TYR A 1 200 ? 31.960 19.446 -85.593 1.00 69.12 200 TYR A C 1
ATOM 1638 O O . TYR A 1 200 ? 30.834 19.755 -85.221 1.00 69.12 200 TYR A O 1
ATOM 1646 N N . ILE A 1 201 ? 32.936 19.178 -84.715 1.00 70.69 201 ILE A N 1
ATOM 1647 C CA . ILE A 1 201 ? 32.722 19.098 -83.253 1.00 70.69 201 ILE A CA 1
ATOM 1648 C C . ILE A 1 201 ? 32.272 20.446 -82.657 1.00 70.69 201 ILE A C 1
ATOM 1650 O O . ILE A 1 201 ? 31.448 20.488 -81.745 1.00 70.69 201 ILE A O 1
ATOM 1654 N N . LYS A 1 202 ? 32.799 21.572 -83.158 1.00 69.56 202 LYS A N 1
ATOM 1655 C CA . LYS A 1 202 ? 32.374 22.910 -82.708 1.00 69.56 202 LYS A CA 1
ATOM 1656 C C . LYS A 1 202 ? 30.973 23.299 -83.187 1.00 69.56 202 LYS A C 1
ATOM 1658 O O . LYS A 1 202 ? 30.357 24.135 -82.536 1.00 69.56 202 LYS A O 1
ATOM 1663 N N . VAL A 1 203 ? 30.494 22.749 -84.305 1.00 63.03 203 VAL A N 1
ATOM 1664 C CA . VAL A 1 203 ? 29.144 23.018 -84.833 1.00 63.03 203 VAL A CA 1
ATOM 1665 C C . VAL A 1 203 ? 28.078 22.260 -84.032 1.00 63.03 203 VAL A C 1
ATOM 1667 O O . VAL A 1 203 ? 27.056 22.859 -83.701 1.00 63.03 203 VAL A O 1
ATOM 1670 N N . ASP A 1 204 ? 28.344 21.015 -83.627 1.00 55.22 204 ASP A N 1
ATOM 1671 C CA . ASP A 1 204 ? 27.424 20.238 -82.774 1.00 55.22 204 ASP A CA 1
ATOM 1672 C C . ASP A 1 204 ? 27.268 20.869 -81.373 1.00 55.22 204 ASP A C 1
ATOM 1674 O O . ASP A 1 204 ? 26.157 21.028 -80.876 1.00 55.22 204 ASP A O 1
ATOM 1678 N N . ASN A 1 205 ? 28.350 21.384 -80.775 1.00 56.50 205 ASN A N 1
ATOM 1679 C CA . ASN A 1 205 ? 28.283 22.075 -79.473 1.00 56.50 205 ASN A CA 1
ATOM 1680 C C . ASN A 1 205 ? 27.593 23.457 -79.513 1.00 56.50 205 ASN A C 1
ATOM 1682 O O . ASN A 1 205 ? 27.400 24.067 -78.465 1.00 56.50 205 ASN A O 1
ATOM 1686 N N . LEU A 1 206 ? 27.271 23.983 -80.701 1.00 55.50 206 LEU A N 1
ATOM 1687 C CA . LEU A 1 206 ? 26.483 25.213 -80.883 1.00 55.50 206 LEU A CA 1
ATOM 1688 C C . LEU A 1 206 ? 25.005 24.922 -81.197 1.00 55.50 206 LEU A C 1
ATOM 1690 O O . LEU A 1 206 ? 24.226 25.863 -81.327 1.00 55.50 206 LEU A O 1
ATOM 1694 N N . THR A 1 207 ? 24.623 23.650 -81.356 1.00 52.12 207 THR A N 1
ATOM 1695 C CA . THR A 1 207 ? 23.243 23.227 -81.657 1.00 52.12 207 THR A CA 1
ATOM 1696 C C . THR A 1 207 ? 22.567 22.453 -80.520 1.00 52.12 207 THR A C 1
ATOM 1698 O O . THR A 1 207 ? 21.361 22.236 -80.595 1.00 52.12 207 THR A O 1
ATOM 1701 N N . GLU A 1 208 ? 23.290 22.118 -79.447 1.00 49.25 208 GLU A N 1
ATOM 1702 C CA . GLU A 1 208 ? 22.736 21.587 -78.190 1.00 49.25 208 GLU A CA 1
ATOM 1703 C C . GLU A 1 208 ? 22.674 22.660 -77.075 1.00 49.25 208 GLU A C 1
ATOM 1705 O O . GLU A 1 208 ? 23.311 22.526 -76.029 1.00 49.25 208 GLU A O 1
ATOM 1710 N N . GLU A 1 209 ? 21.897 23.729 -77.305 1.00 42.28 209 GLU A N 1
ATOM 1711 C CA . GLU A 1 209 ? 21.211 24.495 -76.239 1.00 42.28 209 GLU A CA 1
ATOM 1712 C C . GLU A 1 209 ? 19.732 24.092 -76.175 1.00 42.28 209 GLU A C 1
ATOM 1714 O O . GLU A 1 209 ? 19.083 24.040 -77.247 1.00 42.28 209 GLU A O 1
#